Protein AF-A0A0K8SWK9-F1 (afdb_monomer)

Structure (mmCIF, N/CA/C/O backbone):
data_AF-A0A0K8SWK9-F1
#
_entry.id   AF-A0A0K8SWK9-F1
#
loop_
_atom_site.group_PDB
_atom_site.id
_atom_site.type_symbol
_atom_site.label_atom_id
_atom_site.label_alt_id
_atom_site.label_comp_id
_atom_site.label_asym_id
_atom_site.label_entity_id
_atom_site.label_seq_id
_atom_site.pdbx_PDB_ins_code
_atom_site.Cartn_x
_atom_site.Cartn_y
_atom_site.Cartn_z
_atom_site.occupancy
_atom_site.B_iso_or_equiv
_atom_site.auth_seq_id
_atom_site.auth_comp_id
_atom_site.auth_asym_id
_atom_site.auth_atom_id
_atom_site.pdbx_PDB_model_num
ATOM 1 N N . MET A 1 1 ? 0.859 9.938 13.565 1.00 83.00 1 MET A N 1
ATOM 2 C CA . MET A 1 1 ? 0.844 9.491 12.15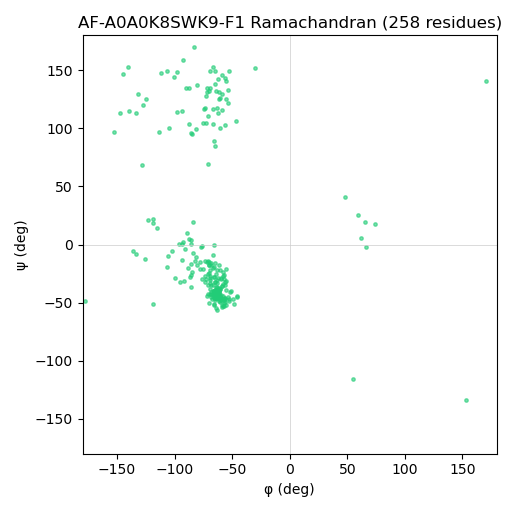9 1.00 83.00 1 MET A CA 1
ATOM 3 C C . MET A 1 1 ? -0.088 10.347 11.307 1.00 83.00 1 MET A C 1
ATOM 5 O O . MET A 1 1 ? 0.451 11.051 10.477 1.00 83.00 1 MET A O 1
ATOM 9 N N . VAL A 1 2 ? -1.406 10.407 11.567 1.00 84.38 2 VAL A N 1
ATOM 10 C CA . VAL A 1 2 ? -2.361 11.268 10.814 1.00 84.38 2 VAL A CA 1
ATOM 11 C C . VAL A 1 2 ? -1.869 12.716 10.667 1.00 84.38 2 VAL A C 1
ATOM 13 O O . VAL A 1 2 ? -1.674 13.180 9.558 1.00 84.38 2 VAL A O 1
ATOM 16 N N . ARG A 1 3 ? -1.465 13.368 11.766 1.00 83.69 3 ARG A N 1
ATOM 17 C CA . ARG A 1 3 ? -0.878 14.726 11.713 1.00 83.69 3 ARG A CA 1
ATOM 18 C C . ARG A 1 3 ? 0.346 14.872 10.799 1.00 83.69 3 ARG A C 1
ATOM 20 O O . ARG A 1 3 ? 0.602 15.948 10.283 1.00 83.69 3 ARG A O 1
ATOM 27 N N . ALA A 1 4 ? 1.145 13.815 10.649 1.00 82.00 4 ALA A N 1
ATOM 28 C CA . ALA A 1 4 ? 2.295 13.844 9.751 1.00 82.00 4 ALA A CA 1
ATOM 29 C C . ALA A 1 4 ? 1.862 13.715 8.283 1.00 82.00 4 ALA A C 1
ATOM 31 O O . ALA A 1 4 ? 2.532 14.272 7.423 1.00 82.00 4 ALA A O 1
ATOM 32 N N . VAL A 1 5 ? 0.744 13.033 8.010 1.00 84.88 5 VAL A N 1
ATOM 33 C CA . VAL A 1 5 ? 0.089 13.014 6.693 1.00 84.88 5 VAL A CA 1
ATOM 34 C C . VAL A 1 5 ? -0.464 14.397 6.359 1.00 84.88 5 VAL A C 1
ATOM 36 O O . VAL A 1 5 ? -0.180 14.906 5.280 1.00 84.88 5 VAL A O 1
ATOM 39 N N . ASP A 1 6 ? -1.127 15.060 7.313 1.00 84.88 6 ASP A N 1
ATOM 40 C CA . ASP A 1 6 ? -1.644 16.429 7.133 1.00 84.88 6 ASP A CA 1
ATOM 41 C C . ASP A 1 6 ? -0.524 17.427 6.778 1.00 84.88 6 ASP A C 1
ATOM 43 O O . ASP A 1 6 ? -0.708 18.346 5.982 1.00 84.88 6 ASP A O 1
ATOM 47 N N . ASN A 1 7 ? 0.674 17.211 7.328 1.00 83.56 7 ASN A N 1
ATOM 48 C CA . ASN A 1 7 ? 1.868 18.001 7.027 1.00 83.56 7 ASN A CA 1
ATOM 49 C C . ASN A 1 7 ? 2.671 17.486 5.820 1.00 83.56 7 ASN A C 1
ATOM 51 O O . ASN A 1 7 ? 3.747 18.017 5.549 1.00 83.56 7 ASN A O 1
ATOM 55 N N . SER A 1 8 ? 2.201 16.466 5.101 1.00 82.94 8 SER A N 1
ATOM 56 C CA . SER A 1 8 ? 2.895 15.848 3.957 1.00 82.94 8 SER A CA 1
ATOM 57 C C . SER A 1 8 ? 4.285 15.270 4.286 1.00 82.94 8 SER A C 1
ATOM 59 O O . SER A 1 8 ? 5.148 15.216 3.418 1.00 82.94 8 SER A O 1
ATOM 61 N N . CYS A 1 9 ? 4.532 14.887 5.544 1.00 83.56 9 CYS A N 1
ATOM 62 C CA . CYS A 1 9 ? 5.774 14.259 6.020 1.00 83.56 9 CYS A CA 1
ATOM 63 C C . CYS A 1 9 ? 7.075 14.968 5.566 1.00 83.56 9 CYS A C 1
ATOM 65 O O . CYS A 1 9 ? 8.062 14.330 5.194 1.00 83.56 9 CYS A O 1
ATOM 67 N N . ARG A 1 10 ? 7.068 16.307 5.579 1.00 82.00 10 ARG A N 1
ATOM 68 C CA . ARG A 1 10 ? 8.072 17.157 4.909 1.00 82.00 10 ARG A CA 1
ATOM 69 C C . ARG A 1 10 ? 9.455 17.111 5.540 1.00 82.00 10 ARG A C 1
ATOM 71 O O . ARG A 1 10 ? 10.448 17.383 4.870 1.00 82.00 10 ARG A O 1
ATOM 78 N N . THR A 1 11 ? 9.533 16.859 6.841 1.00 89.00 11 THR A N 1
ATOM 79 C CA . THR A 1 11 ? 10.800 16.918 7.578 1.00 89.00 11 THR A CA 1
ATOM 80 C C . THR A 1 11 ? 11.308 15.529 7.938 1.00 89.00 11 THR A C 1
ATOM 82 O O . THR A 1 11 ? 10.539 14.626 8.260 1.00 89.00 11 THR A O 1
ATOM 85 N N . GLN A 1 12 ? 12.632 15.370 8.006 1.00 90.56 12 GLN A N 1
ATOM 86 C CA . GLN A 1 12 ? 13.248 14.124 8.479 1.00 90.56 12 GLN A CA 1
ATOM 87 C C . GLN A 1 12 ? 12.767 13.738 9.894 1.00 90.56 12 GLN A C 1
ATOM 89 O O . GLN A 1 12 ? 12.643 12.557 10.217 1.00 90.56 12 GLN A O 1
ATOM 94 N N . GLN A 1 13 ? 12.460 14.729 10.739 1.00 92.81 13 GLN A N 1
ATOM 95 C CA . GLN A 1 13 ? 11.899 14.502 12.071 1.00 92.81 13 GLN A CA 1
ATOM 96 C C . GLN A 1 13 ? 10.483 13.911 12.006 1.00 92.81 13 GLN A C 1
ATOM 98 O O . GLN A 1 13 ? 10.175 12.984 12.759 1.00 92.81 13 GLN A O 1
ATOM 103 N N . GLU A 1 14 ? 9.624 14.409 11.114 1.00 92.38 14 GLU A N 1
ATOM 104 C CA . GLU A 1 14 ? 8.288 13.847 10.886 1.00 92.38 14 GLU A CA 1
ATOM 105 C C . GLU A 1 14 ? 8.371 12.433 10.311 1.00 92.38 14 GLU A C 1
ATOM 107 O O . GLU A 1 14 ? 7.700 11.544 10.833 1.00 92.38 14 GLU A O 1
ATOM 112 N N . GLN A 1 15 ? 9.249 12.197 9.331 1.00 94.50 15 GLN A N 1
ATOM 113 C CA . GLN A 1 15 ? 9.494 10.865 8.760 1.00 94.50 15 GLN A CA 1
ATOM 114 C C . GLN A 1 15 ? 9.923 9.865 9.840 1.00 94.50 15 GLN A C 1
ATOM 116 O O . GLN A 1 15 ? 9.342 8.787 9.975 1.00 94.50 15 GLN A O 1
ATOM 121 N N . MET A 1 16 ? 10.880 10.245 10.693 1.00 95.50 16 MET A N 1
ATOM 122 C CA . MET A 1 16 ? 11.312 9.403 11.811 1.00 95.50 16 MET A CA 1
ATOM 123 C C . MET A 1 16 ? 10.186 9.169 12.827 1.00 95.50 16 MET A C 1
ATOM 125 O O . MET A 1 16 ? 10.036 8.069 13.357 1.00 95.50 16 MET A O 1
ATOM 129 N N . THR A 1 17 ? 9.364 10.187 13.086 1.00 95.56 17 THR A N 1
ATOM 130 C CA . THR A 1 17 ? 8.197 10.064 13.971 1.00 95.56 17 THR A CA 1
ATOM 131 C C . THR A 1 17 ? 7.180 9.076 13.404 1.00 95.56 17 THR A C 1
ATOM 133 O O . THR A 1 17 ? 6.684 8.230 14.146 1.00 95.56 17 THR A O 1
ATOM 136 N N . VAL A 1 18 ? 6.902 9.136 12.098 1.00 96.75 18 VAL A N 1
ATOM 137 C CA . VAL A 1 18 ? 6.027 8.186 11.397 1.00 96.75 18 VAL A CA 1
ATOM 138 C C . VAL A 1 18 ? 6.560 6.765 11.526 1.00 96.75 18 VAL A C 1
ATOM 140 O O . VAL A 1 18 ? 5.823 5.902 11.997 1.00 96.75 18 VAL A O 1
ATOM 143 N N . LEU A 1 19 ? 7.834 6.525 11.202 1.00 97.69 19 LEU A N 1
ATOM 144 C CA . LEU A 1 19 ? 8.438 5.191 11.308 1.00 97.69 19 LEU A CA 1
ATOM 145 C C . LEU A 1 19 ? 8.409 4.662 12.749 1.00 97.69 19 LEU A C 1
ATOM 147 O O . LEU A 1 19 ? 8.107 3.495 12.985 1.00 97.69 19 LEU A O 1
ATOM 151 N N . ASN A 1 20 ? 8.638 5.520 13.744 1.00 97.44 20 ASN A N 1
ATOM 152 C CA . ASN A 1 20 ? 8.514 5.126 15.148 1.00 97.44 20 ASN A CA 1
ATOM 153 C C . ASN A 1 20 ? 7.068 4.780 15.535 1.00 97.44 20 ASN A C 1
ATOM 155 O O . ASN A 1 20 ? 6.856 3.795 16.242 1.00 97.44 20 ASN A O 1
ATOM 159 N N . CYS A 1 21 ? 6.071 5.531 15.051 1.00 97.62 21 CYS A N 1
ATOM 160 C CA . CYS A 1 21 ? 4.661 5.175 15.232 1.00 97.62 21 CYS A CA 1
ATOM 161 C C . CYS A 1 21 ? 4.338 3.825 14.583 1.00 97.62 21 CYS A C 1
ATOM 163 O O . CYS A 1 21 ? 3.707 2.990 15.223 1.00 97.62 21 CYS A O 1
ATOM 165 N N . VAL A 1 22 ? 4.799 3.603 13.351 1.00 98.12 22 VAL A N 1
ATOM 166 C CA . VAL A 1 22 ? 4.613 2.354 12.599 1.00 98.12 22 VAL A CA 1
ATOM 167 C C . VAL A 1 22 ? 5.171 1.166 13.379 1.00 98.12 22 VAL A C 1
ATOM 169 O O . VAL A 1 22 ? 4.460 0.204 13.658 1.00 98.12 22 VAL A O 1
ATOM 172 N N . ARG A 1 23 ? 6.418 1.283 13.841 1.00 97.94 23 ARG A N 1
ATOM 173 C CA . ARG A 1 23 ? 7.110 0.283 14.667 1.00 97.94 23 ARG A CA 1
ATOM 174 C C . ARG A 1 23 ? 6.415 0.010 15.996 1.00 97.94 23 ARG A C 1
ATOM 176 O O . ARG A 1 23 ? 6.450 -1.126 16.468 1.00 97.94 23 ARG A O 1
ATOM 183 N N . LEU A 1 24 ? 5.864 1.040 16.636 1.00 98.00 24 LEU A N 1
ATOM 184 C CA . LEU A 1 24 ? 5.140 0.892 17.895 1.00 98.00 24 LEU A CA 1
ATOM 185 C C . LEU A 1 24 ? 3.812 0.168 17.661 1.00 98.00 24 LEU A C 1
ATOM 187 O O . LEU A 1 24 ? 3.543 -0.828 18.323 1.00 98.00 24 LEU A O 1
ATOM 191 N N . LEU A 1 25 ? 3.020 0.624 16.689 1.00 97.25 25 LEU A N 1
ATOM 192 C CA . LEU A 1 25 ? 1.722 0.035 16.361 1.00 97.25 25 LEU A CA 1
ATOM 193 C C . LEU A 1 25 ? 1.858 -1.424 15.922 1.00 97.25 25 LEU A C 1
ATOM 195 O O . LEU A 1 25 ? 1.141 -2.269 16.446 1.00 97.25 25 LEU A O 1
ATOM 199 N N . ALA A 1 26 ? 2.839 -1.745 15.074 1.00 96.81 26 ALA A N 1
ATOM 200 C CA . ALA A 1 26 ? 3.100 -3.119 14.640 1.00 96.81 26 ALA A CA 1
ATOM 201 C C . ALA A 1 26 ? 3.456 -4.070 15.804 1.00 96.81 26 ALA A C 1
ATOM 203 O O . ALA A 1 26 ? 3.309 -5.281 15.684 1.00 96.81 26 ALA A O 1
ATOM 204 N N . ARG A 1 27 ? 3.923 -3.539 16.944 1.00 96.94 27 ARG A N 1
ATOM 205 C CA . ARG A 1 27 ? 4.182 -4.328 18.161 1.00 96.94 27 ARG A CA 1
ATOM 206 C C . ARG A 1 27 ? 2.992 -4.373 19.111 1.00 96.94 27 ARG A C 1
ATOM 208 O O . ARG A 1 27 ? 2.852 -5.351 19.828 1.00 96.94 27 ARG A O 1
ATOM 215 N N . VAL A 1 28 ? 2.182 -3.318 19.157 1.00 95.50 28 VAL A N 1
ATOM 216 C CA . VAL A 1 28 ? 1.072 -3.185 20.112 1.00 95.50 28 VAL A CA 1
ATOM 217 C C . VAL A 1 28 ? -0.206 -3.855 19.602 1.00 95.50 28 VAL A C 1
ATOM 219 O O . VAL A 1 28 ? -0.918 -4.454 20.400 1.00 95.50 28 VAL A O 1
ATOM 222 N N . LEU A 1 29 ? -0.481 -3.797 18.295 1.00 95.19 29 LEU A N 1
ATOM 223 C CA . LEU A 1 29 ? -1.699 -4.351 17.688 1.00 95.19 29 LEU A CA 1
ATOM 224 C C . LEU A 1 29 ? -1.949 -5.835 18.018 1.00 95.19 29 LEU A C 1
ATOM 226 O O . LEU A 1 29 ? -3.068 -6.134 18.423 1.00 95.19 29 LEU A O 1
ATOM 230 N N . PRO A 1 30 ? -0.951 -6.743 17.957 1.00 94.56 30 PRO A N 1
ATOM 231 C CA . PRO A 1 30 ? -1.117 -8.128 18.405 1.00 94.56 30 PRO A CA 1
ATOM 232 C C . PRO A 1 30 ? -1.748 -8.266 19.795 1.00 94.56 30 PRO A C 1
ATOM 234 O O . PRO A 1 30 ? -2.701 -9.013 19.970 1.00 94.56 30 PRO A O 1
ATOM 237 N N . TYR A 1 31 ? -1.270 -7.488 20.770 1.00 92.94 31 TYR A N 1
ATOM 238 C CA . TYR A 1 31 ? -1.788 -7.527 22.140 1.00 92.94 31 TYR A CA 1
ATOM 239 C C . TYR A 1 31 ? -3.207 -6.959 22.252 1.00 92.94 31 TYR A C 1
ATOM 241 O O . TYR A 1 31 ? -3.975 -7.394 23.100 1.00 92.94 31 TYR A O 1
ATOM 249 N N . ILE A 1 32 ? -3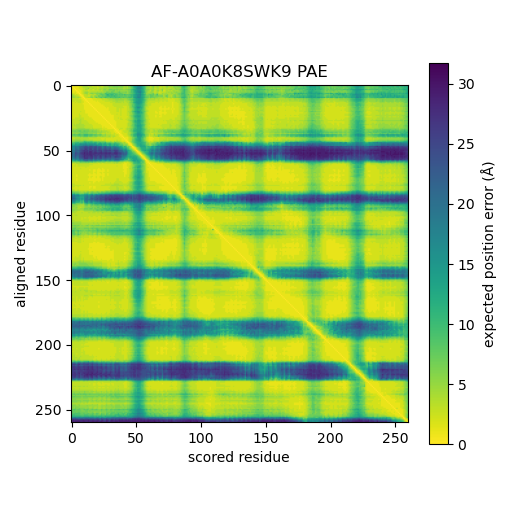.557 -5.989 21.401 1.00 93.06 32 ILE A N 1
ATOM 250 C CA . ILE A 1 32 ? -4.916 -5.435 21.320 1.00 93.06 32 ILE A CA 1
ATOM 251 C C . ILE A 1 32 ? -5.883 -6.478 20.748 1.00 93.06 32 ILE A C 1
ATOM 253 O O . ILE A 1 32 ? -7.015 -6.561 21.211 1.00 93.06 32 ILE A O 1
ATOM 257 N N . PHE A 1 33 ? -5.451 -7.275 19.767 1.00 91.88 33 PHE A N 1
ATOM 258 C CA . PHE A 1 33 ? -6.280 -8.324 19.167 1.00 91.88 33 PHE A CA 1
ATOM 259 C C . PHE A 1 33 ? -6.490 -9.533 20.084 1.00 91.88 33 PHE A C 1
ATOM 261 O O . PHE A 1 33 ? -7.533 -10.177 20.006 1.00 91.88 33 PHE A O 1
ATOM 268 N N . GLU A 1 34 ? -5.529 -9.834 20.962 1.00 90.44 34 GLU A N 1
ATOM 269 C CA . GLU A 1 34 ? -5.654 -10.908 21.959 1.00 90.44 34 GLU A CA 1
ATOM 270 C C . GLU A 1 34 ? -6.677 -10.597 23.062 1.00 90.44 34 GLU A C 1
ATOM 272 O O . GLU A 1 34 ? -7.234 -11.527 23.648 1.00 90.44 34 GLU A O 1
ATOM 277 N N . ASP A 1 35 ? -6.922 -9.318 23.360 1.00 90.31 35 ASP A N 1
ATOM 278 C CA . ASP A 1 35 ? -7.823 -8.899 24.433 1.00 90.31 35 ASP A CA 1
ATOM 279 C C . ASP A 1 35 ? -9.257 -8.646 23.907 1.00 90.31 35 ASP A C 1
ATOM 281 O O . ASP A 1 35 ? -9.484 -7.691 23.152 1.00 90.31 35 ASP A O 1
ATOM 285 N N . PRO A 1 36 ? -10.263 -9.442 24.331 1.00 85.88 36 PRO A N 1
ATOM 286 C CA . PRO A 1 36 ? -11.651 -9.276 23.897 1.00 85.88 36 PRO A CA 1
ATOM 287 C C . PRO A 1 36 ? -12.251 -7.898 24.202 1.00 85.88 36 PRO A C 1
ATOM 289 O O . PRO A 1 36 ? -13.162 -7.461 23.497 1.00 85.88 36 PRO A O 1
ATOM 292 N N . GLU A 1 37 ? -11.767 -7.196 25.235 1.00 88.44 37 GLU A N 1
ATOM 293 C CA . GLU A 1 37 ? -12.253 -5.850 25.574 1.00 88.44 37 GLU A CA 1
ATOM 294 C C . GLU A 1 37 ? -11.813 -4.802 24.541 1.00 88.44 37 GLU A C 1
ATOM 296 O O . GLU A 1 37 ? -12.486 -3.784 24.353 1.00 88.44 37 GLU A O 1
ATOM 301 N N . TRP A 1 38 ? -10.706 -5.062 23.839 1.00 88.12 38 TRP A N 1
ATOM 302 C CA . TRP A 1 38 ? -10.078 -4.125 22.909 1.00 88.12 38 TRP A CA 1
ATOM 303 C C . TRP A 1 38 ? -10.298 -4.464 21.433 1.00 88.12 38 TRP A C 1
ATOM 305 O O . TRP A 1 38 ? -10.046 -3.609 20.583 1.00 88.12 38 TRP A O 1
ATOM 315 N N . GLN A 1 39 ? -10.836 -5.642 21.111 1.00 79.25 39 GLN A N 1
ATOM 316 C CA . GLN A 1 39 ? -11.081 -6.093 19.733 1.00 79.25 39 GLN A CA 1
ATOM 317 C C . GLN A 1 39 ? -11.863 -5.062 18.889 1.00 79.25 39 GLN A C 1
ATOM 319 O O . GLN A 1 39 ? -11.550 -4.800 17.730 1.00 79.25 39 GLN A O 1
ATOM 324 N N . GLY A 1 40 ? -12.866 -4.406 19.481 1.00 83.75 40 GLY A N 1
ATOM 325 C CA . GLY A 1 40 ? -13.665 -3.382 18.798 1.00 83.75 40 GLY A CA 1
ATOM 326 C C . GLY A 1 40 ? -13.026 -1.992 18.741 1.00 83.75 40 GLY A C 1
ATOM 327 O O . GLY A 1 40 ? -13.536 -1.132 18.027 1.00 83.75 40 GLY A O 1
ATOM 328 N N . PHE A 1 41 ? -11.935 -1.744 19.474 1.00 89.81 41 PHE A N 1
ATOM 329 C CA . PHE A 1 41 ? -11.421 -0.399 19.757 1.00 89.81 41 PHE A CA 1
ATOM 330 C C . PHE A 1 41 ? -11.135 0.412 18.490 1.00 89.81 41 PHE A C 1
ATOM 332 O O . PHE A 1 41 ? -11.613 1.538 18.356 1.00 89.81 41 PHE A O 1
ATOM 339 N N . PHE A 1 42 ? -10.410 -0.163 17.526 1.00 91.44 42 PHE A N 1
ATOM 340 C CA . PHE A 1 42 ? -10.073 0.537 16.282 1.00 91.44 42 PHE A CA 1
ATOM 341 C C . PHE A 1 42 ? -11.280 0.765 15.366 1.00 91.44 42 PHE A C 1
ATOM 343 O O . PHE A 1 42 ? -11.272 1.673 14.538 1.00 91.44 42 PHE A O 1
ATOM 350 N N . TRP A 1 43 ? -12.336 -0.022 15.533 1.00 90.69 43 TRP A N 1
ATOM 351 C CA . TRP A 1 43 ? -13.584 0.130 14.793 1.00 90.69 43 TRP A CA 1
ATOM 352 C C . TRP A 1 43 ? -14.538 1.135 15.447 1.00 90.69 43 TRP A C 1
ATOM 354 O O . TRP A 1 43 ? -15.616 1.389 14.916 1.00 90.69 43 TRP A O 1
ATOM 364 N N . THR A 1 44 ? -14.135 1.736 16.571 1.00 87.81 44 THR A N 1
ATOM 365 C CA . THR A 1 44 ? -14.824 2.878 17.172 1.00 87.81 44 THR A CA 1
ATOM 366 C C . THR A 1 44 ? -14.245 4.201 16.686 1.00 87.81 44 THR A C 1
ATOM 368 O O . THR A 1 44 ? -13.104 4.295 16.222 1.00 87.81 44 THR A O 1
ATOM 371 N N . SER A 1 45 ? -15.052 5.243 16.821 1.00 80.19 45 SER A N 1
ATOM 372 C CA . SER A 1 45 ? -14.685 6.609 16.481 1.00 80.19 45 SER A CA 1
ATOM 373 C C . SER A 1 45 ? -14.311 7.380 17.742 1.00 80.19 45 SER A C 1
ATOM 375 O O . SER A 1 45 ? -14.909 7.182 18.804 1.00 80.19 45 SER A O 1
ATOM 377 N N . LEU A 1 46 ? -13.332 8.282 17.646 1.00 69.06 46 LEU A N 1
ATOM 378 C CA . LEU A 1 46 ? -12.965 9.122 18.785 1.00 69.06 46 LEU A CA 1
ATOM 379 C C . LEU A 1 46 ? -14.132 10.058 19.148 1.00 69.06 46 LEU A C 1
ATOM 381 O O . LEU A 1 46 ? -14.752 10.634 18.250 1.00 69.06 46 LEU A O 1
ATOM 385 N N . PRO A 1 47 ? -14.437 10.249 20.444 1.00 59.53 47 PRO A N 1
ATOM 386 C CA . PRO A 1 47 ? -15.363 11.287 20.862 1.00 59.53 47 PRO A CA 1
ATOM 387 C C . PRO A 1 47 ? -14.721 12.646 20.570 1.00 59.53 47 PRO A C 1
ATOM 389 O O . PRO A 1 47 ? -13.811 13.081 21.278 1.00 59.53 47 PRO A O 1
ATOM 392 N N . ASP A 1 48 ? -15.168 13.306 19.506 1.00 58.38 48 ASP A N 1
ATOM 393 C CA . ASP A 1 48 ? -14.670 14.626 19.143 1.00 58.38 48 ASP A CA 1
ATOM 394 C C . ASP A 1 48 ? -15.014 15.632 20.251 1.00 58.38 48 ASP A C 1
ATOM 396 O O . ASP A 1 48 ? -16.180 15.924 20.529 1.00 58.38 48 ASP A O 1
ATOM 400 N N . GLY A 1 49 ? -13.988 16.208 20.885 1.00 52.12 49 GLY A N 1
ATOM 401 C CA . GLY A 1 49 ? -14.136 17.275 21.885 1.00 52.12 49 GLY A CA 1
ATOM 402 C C . GLY A 1 49 ? -14.691 18.590 21.314 1.00 52.12 49 GLY A C 1
ATOM 403 O O . GLY A 1 49 ? -14.870 19.557 22.053 1.00 52.12 49 GLY A O 1
ATOM 404 N N . SER A 1 50 ? -14.961 18.627 20.007 1.00 48.28 50 SER A N 1
ATOM 405 C CA . SER A 1 50 ? -15.492 19.753 19.238 1.00 48.28 50 SER A CA 1
ATOM 406 C C . SER A 1 50 ? -16.846 19.462 18.587 1.00 48.28 50 SER A C 1
ATOM 408 O O . SER A 1 50 ? -17.235 20.190 17.677 1.00 48.28 50 SER A O 1
ATOM 410 N N . ALA A 1 51 ? -17.588 18.446 19.046 1.00 47.41 51 ALA A N 1
ATOM 411 C CA . ALA A 1 51 ? -18.958 18.209 18.595 1.00 47.41 51 ALA A CA 1
ATOM 412 C C . ALA A 1 51 ? -19.885 19.367 19.026 1.00 47.41 51 ALA A C 1
ATOM 414 O O . ALA A 1 51 ? -20.570 19.323 20.055 1.00 47.41 51 ALA A O 1
ATOM 415 N N . GLN A 1 52 ? -19.918 20.434 18.224 1.00 43.06 52 GLN A N 1
ATOM 416 C CA . GLN A 1 52 ? -21.062 21.332 18.180 1.00 43.06 52 GLN A CA 1
ATOM 417 C C . GLN A 1 52 ? -22.273 20.484 17.781 1.00 43.06 52 GLN A C 1
ATOM 419 O O . GLN A 1 52 ? -22.318 19.897 16.705 1.00 43.06 52 GLN A O 1
ATOM 424 N N . LYS A 1 53 ? -23.240 20.386 18.698 1.00 43.34 53 LYS A N 1
ATOM 425 C CA . LYS A 1 53 ? -24.546 19.752 18.486 1.00 43.34 53 LYS A CA 1
ATOM 426 C C . LYS A 1 53 ? -25.152 20.237 17.162 1.00 43.34 53 LYS A C 1
ATOM 428 O O . LYS A 1 53 ? -25.631 21.368 17.120 1.00 43.34 53 LYS A O 1
ATOM 433 N N . GLY A 1 54 ? -25.181 19.408 16.119 1.00 43.50 54 GLY A N 1
ATOM 434 C CA . GLY A 1 54 ? -25.844 19.811 14.877 1.00 43.50 54 GLY A CA 1
ATOM 435 C C . GLY A 1 54 ? -25.869 18.788 13.753 1.00 43.50 54 GLY A C 1
ATOM 436 O O . GLY A 1 54 ? -26.943 18.533 13.219 1.00 43.50 54 GLY A O 1
ATOM 437 N N . GLU A 1 55 ? -24.745 18.164 13.420 1.00 44.34 55 GLU A N 1
ATOM 438 C CA . GLU A 1 55 ? -24.664 17.269 12.261 1.00 44.34 55 GLU A CA 1
ATOM 439 C C . GLU A 1 55 ? -24.150 15.900 12.707 1.00 44.34 55 GLU A C 1
ATOM 441 O O . GLU A 1 55 ? -23.128 15.790 13.381 1.00 44.34 55 GLU A O 1
ATOM 446 N N . LYS A 1 56 ? -24.914 14.846 12.397 1.00 43.31 56 LYS A N 1
ATOM 447 C CA . LYS A 1 56 ? -24.454 13.458 12.496 1.00 43.31 56 LYS A CA 1
ATOM 448 C C . LYS A 1 56 ? -23.439 13.222 11.374 1.00 43.31 56 LYS A C 1
ATOM 450 O O . LYS A 1 56 ? -23.754 12.517 10.422 1.00 43.31 56 LYS A O 1
ATOM 455 N N . ASP A 1 57 ? -22.266 13.833 11.463 1.00 51.53 57 ASP A N 1
ATOM 456 C CA . ASP A 1 57 ? -21.116 13.281 10.761 1.00 51.53 57 ASP A CA 1
ATOM 457 C C . ASP A 1 57 ? -20.752 12.004 11.518 1.00 51.53 57 ASP A C 1
ATOM 459 O O . ASP A 1 57 ? -20.396 12.032 12.700 1.00 51.53 57 ASP A O 1
ATOM 463 N N . GLU A 1 58 ? -20.982 10.863 10.872 1.00 57.94 58 GLU A N 1
ATOM 464 C CA . GLU A 1 58 ? -20.495 9.566 11.327 1.00 57.94 58 GLU A CA 1
ATOM 465 C C . GLU A 1 58 ? -18.977 9.691 11.452 1.00 57.94 58 GLU A C 1
ATOM 467 O O . GLU A 1 58 ? -18.257 9.761 10.459 1.00 57.94 58 GLU A O 1
ATOM 472 N N . SER A 1 59 ? -18.479 9.825 12.679 1.00 73.56 59 SER A N 1
ATOM 473 C CA . SER A 1 59 ? -17.058 10.042 12.899 1.00 73.56 59 SER A CA 1
ATOM 474 C C . SER A 1 59 ? -16.278 8.842 12.363 1.00 73.56 59 SER A C 1
ATOM 476 O O . SER A 1 59 ? -16.620 7.692 12.637 1.00 73.56 59 SER A O 1
ATOM 478 N N . THR A 1 60 ? -15.235 9.097 11.575 1.00 86.12 60 THR A N 1
ATOM 479 C CA . THR A 1 60 ? -14.442 8.048 10.926 1.00 86.12 60 THR A CA 1
ATOM 480 C C . THR A 1 60 ? -13.782 7.136 11.972 1.00 86.12 60 THR A C 1
ATOM 482 O O . THR A 1 60 ? -13.053 7.635 12.836 1.00 86.12 60 THR A O 1
ATOM 485 N N . PRO A 1 61 ? -13.981 5.804 11.906 1.00 92.62 61 PRO A N 1
ATOM 486 C CA . PRO A 1 61 ? -13.279 4.852 12.759 1.00 92.62 61 PRO A CA 1
ATOM 487 C C . PRO A 1 61 ? -11.754 5.005 12.720 1.00 92.62 61 PRO A C 1
ATOM 489 O O . PRO A 1 61 ? -11.155 5.364 11.696 1.00 92.62 61 PRO A O 1
ATOM 492 N N . LEU A 1 62 ? -11.099 4.674 13.835 1.00 93.06 62 LEU A N 1
ATOM 493 C CA . LEU A 1 62 ? -9.637 4.706 13.941 1.00 93.06 62 LEU A CA 1
ATOM 494 C C . LEU A 1 62 ? -8.954 3.791 12.911 1.00 93.06 62 LEU A C 1
ATOM 496 O O . LEU A 1 62 ? -7.905 4.158 12.385 1.00 93.06 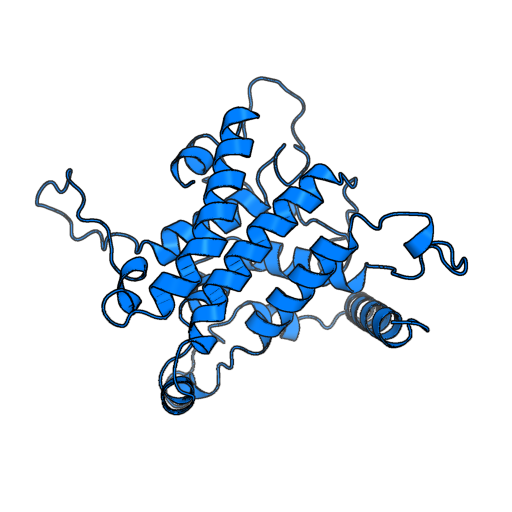62 LEU A O 1
ATOM 500 N N . ALA A 1 63 ? -9.553 2.640 12.596 1.00 94.19 63 ALA A N 1
ATOM 501 C CA . ALA A 1 63 ? -9.072 1.688 11.598 1.00 94.19 63 ALA A CA 1
ATOM 502 C C . ALA A 1 63 ? -8.991 2.324 10.205 1.00 94.19 63 ALA A C 1
ATOM 504 O O . ALA A 1 63 ? -7.940 2.283 9.568 1.00 94.19 63 ALA A O 1
ATOM 505 N N . HIS A 1 64 ? -10.063 2.991 9.768 1.00 94.62 64 HIS A N 1
ATOM 506 C CA . HIS A 1 64 ? -10.094 3.715 8.495 1.00 94.62 64 HIS A CA 1
ATOM 507 C C . HIS A 1 64 ? -9.050 4.833 8.470 1.00 94.62 64 HIS A C 1
ATOM 509 O O . HIS A 1 64 ? -8.285 4.954 7.517 1.00 94.62 64 HIS A O 1
ATOM 515 N N . SER A 1 65 ? -8.953 5.603 9.557 1.00 94.25 65 SER A N 1
ATOM 516 C CA . SER A 1 65 ? -7.968 6.685 9.680 1.00 94.25 65 SER A CA 1
ATOM 517 C C . SER A 1 65 ? -6.525 6.167 9.601 1.00 94.25 65 SER A C 1
ATOM 519 O O . SER A 1 65 ? -5.672 6.791 8.971 1.00 94.25 65 SER A O 1
ATOM 521 N N . LEU A 1 66 ? -6.246 5.016 10.222 1.00 96.19 66 LEU A N 1
ATOM 522 C CA . LEU A 1 66 ? -4.952 4.335 10.176 1.00 96.19 66 LEU A CA 1
ATOM 523 C C . LEU A 1 66 ? -4.635 3.841 8.759 1.00 96.19 66 LEU A C 1
ATOM 525 O O . LEU A 1 66 ? -3.569 4.167 8.239 1.00 96.19 66 LEU A O 1
ATOM 529 N N . LEU A 1 67 ? -5.555 3.105 8.126 1.00 97.19 67 LEU A N 1
ATOM 530 C CA . LEU A 1 67 ? -5.363 2.549 6.782 1.00 97.19 67 LEU A CA 1
ATOM 531 C C . LEU A 1 67 ? -5.207 3.639 5.715 1.00 97.19 67 LEU A C 1
ATOM 533 O O . LEU A 1 67 ? -4.314 3.532 4.873 1.00 97.19 67 LEU A O 1
ATOM 537 N N . ASN A 1 68 ? -6.003 4.709 5.783 1.00 95.69 68 ASN A N 1
ATOM 538 C CA . ASN A 1 68 ? -5.880 5.846 4.869 1.00 95.69 68 ASN A CA 1
ATOM 539 C C . ASN A 1 68 ? -4.546 6.560 5.054 1.00 95.69 68 ASN A C 1
ATOM 541 O O . ASN A 1 68 ? -3.831 6.767 4.081 1.00 95.69 68 ASN A O 1
ATOM 545 N N . ALA A 1 69 ? -4.150 6.834 6.300 1.00 96.06 69 ALA A N 1
ATOM 546 C CA . ALA A 1 69 ? -2.873 7.479 6.568 1.00 96.06 69 ALA A CA 1
ATOM 547 C C . ALA A 1 69 ? -1.678 6.634 6.096 1.00 96.06 69 ALA A C 1
ATOM 549 O O . ALA A 1 69 ? -0.733 7.183 5.537 1.00 96.06 69 ALA A O 1
ATOM 550 N N . VAL A 1 70 ? -1.701 5.307 6.281 1.00 97.94 70 VAL A N 1
ATOM 551 C CA . VAL A 1 70 ? -0.651 4.433 5.728 1.00 97.94 70 VAL A CA 1
ATOM 552 C C . VAL A 1 70 ? -0.677 4.446 4.197 1.00 97.94 70 VAL A C 1
ATOM 554 O O . VAL A 1 70 ? 0.381 4.553 3.583 1.00 97.94 70 VAL A O 1
ATOM 557 N N . SER A 1 71 ? -1.859 4.398 3.582 1.00 97.56 71 SER A N 1
ATOM 558 C CA . SER A 1 71 ? -2.016 4.421 2.121 1.00 97.56 71 SER A CA 1
ATOM 559 C C . SER A 1 71 ? -1.544 5.741 1.499 1.00 97.56 71 SER A C 1
ATOM 561 O O . SER A 1 71 ? -0.871 5.720 0.474 1.00 97.56 71 SER A O 1
ATOM 563 N N . ASP A 1 72 ? -1.800 6.880 2.147 1.00 96.25 72 ASP A N 1
ATOM 564 C CA . ASP A 1 72 ? -1.246 8.182 1.754 1.00 96.25 72 ASP A CA 1
ATOM 565 C C . ASP A 1 72 ? 0.287 8.191 1.872 1.00 96.25 72 ASP A C 1
ATOM 567 O O . ASP A 1 72 ? 0.993 8.641 0.969 1.00 96.25 72 ASP A O 1
ATOM 571 N N . LEU A 1 73 ? 0.822 7.656 2.976 1.00 97.00 73 LEU A N 1
ATOM 572 C CA . LEU A 1 73 ? 2.266 7.592 3.215 1.00 97.00 73 LEU A CA 1
ATOM 573 C C . LEU A 1 73 ? 2.998 6.683 2.225 1.00 97.00 73 LEU A C 1
ATOM 575 O O . LEU A 1 73 ? 4.169 6.933 1.954 1.00 97.00 73 LEU A O 1
ATOM 579 N N . LEU A 1 74 ? 2.337 5.666 1.668 1.00 97.62 74 LEU A N 1
ATOM 580 C CA . LEU A 1 74 ? 2.888 4.765 0.647 1.00 97.62 74 LEU A CA 1
ATOM 581 C C . LEU A 1 74 ? 3.197 5.460 -0.695 1.00 97.62 74 LEU A C 1
ATOM 583 O O . LEU A 1 74 ? 4.017 4.949 -1.460 1.00 97.62 74 LEU A O 1
ATOM 587 N N . PHE A 1 75 ? 2.604 6.632 -0.947 1.00 96.12 75 PHE A N 1
ATOM 588 C CA . PHE A 1 75 ? 2.871 7.473 -2.124 1.00 96.12 75 PHE A CA 1
ATOM 589 C C . PHE A 1 75 ? 3.322 8.886 -1.746 1.00 96.12 75 PHE A C 1
ATOM 591 O O . PHE A 1 75 ? 3.215 9.807 -2.548 1.00 96.12 75 PHE A O 1
ATOM 598 N N . CYS A 1 76 ? 3.833 9.078 -0.530 1.00 94.62 76 CYS A N 1
ATOM 599 C CA . CYS A 1 76 ? 4.292 10.377 -0.059 1.00 94.62 76 CYS A CA 1
ATOM 600 C C . CYS A 1 76 ? 5.620 10.771 -0.731 1.00 94.62 76 CYS A C 1
ATOM 602 O O . CYS A 1 76 ? 6.638 10.094 -0.507 1.00 94.62 76 CYS A O 1
ATOM 604 N N . PRO A 1 77 ? 5.654 11.873 -1.508 1.00 92.38 77 PRO A N 1
ATOM 605 C CA . PRO A 1 77 ? 6.882 12.371 -2.110 1.00 92.38 77 PRO A CA 1
ATOM 606 C C . PRO A 1 77 ? 7.967 12.633 -1.066 1.00 92.38 77 PRO A C 1
ATOM 608 O O . PRO A 1 77 ? 7.684 13.044 0.058 1.00 92.38 77 PRO A O 1
ATOM 611 N N . ASP A 1 78 ? 9.211 12.347 -1.440 1.00 91.69 78 ASP A N 1
ATOM 612 C CA . ASP A 1 78 ? 10.426 12.494 -0.632 1.00 91.69 78 ASP A CA 1
ATOM 613 C C . ASP A 1 78 ? 10.476 11.633 0.649 1.00 91.69 78 ASP A C 1
ATOM 615 O O . ASP A 1 78 ? 11.441 11.711 1.416 1.00 91.69 78 ASP A O 1
ATOM 619 N N . PHE A 1 79 ? 9.484 10.759 0.854 1.00 94.75 79 PHE A N 1
ATOM 620 C CA . PHE A 1 79 ? 9.448 9.769 1.932 1.00 94.75 79 PHE A CA 1
ATOM 621 C C . PHE A 1 79 ? 9.405 8.331 1.402 1.00 94.75 79 PHE A C 1
ATOM 623 O O . PHE A 1 79 ? 10.221 7.500 1.801 1.00 94.75 79 PHE A O 1
ATOM 630 N N . THR A 1 80 ? 8.484 8.037 0.483 1.00 95.62 80 THR A N 1
ATOM 631 C CA . THR A 1 80 ? 8.327 6.707 -0.133 1.00 95.62 80 THR A CA 1
ATOM 632 C C . THR A 1 80 ? 8.363 6.745 -1.651 1.00 95.62 80 THR A C 1
ATOM 634 O O . THR A 1 80 ? 8.491 5.693 -2.266 1.00 95.62 80 THR A O 1
ATOM 637 N N . VAL A 1 81 ? 8.281 7.911 -2.287 1.00 94.25 81 VAL A N 1
ATOM 638 C CA . VAL A 1 81 ? 8.417 8.063 -3.744 1.00 94.25 81 VAL A CA 1
ATOM 639 C C . VAL A 1 81 ? 9.223 9.320 -4.057 1.00 94.25 81 VAL A C 1
ATOM 641 O O . VAL A 1 81 ? 9.239 10.264 -3.272 1.00 94.25 81 VAL A O 1
ATOM 644 N N . ALA A 1 82 ? 9.919 9.348 -5.192 1.00 91.62 82 ALA A N 1
ATOM 645 C CA . ALA A 1 82 ? 10.661 10.538 -5.600 1.00 91.62 82 ALA A CA 1
ATOM 646 C C . ALA A 1 82 ? 9.693 11.642 -6.043 1.00 91.62 82 ALA A C 1
ATOM 648 O O . ALA A 1 82 ? 8.813 11.389 -6.867 1.00 91.62 82 ALA A O 1
ATOM 649 N N . SER A 1 83 ? 9.870 12.865 -5.538 1.00 87.12 83 SER A N 1
ATOM 650 C CA . SER A 1 83 ? 9.068 14.006 -5.982 1.00 87.12 83 SER A CA 1
ATOM 651 C C . SER A 1 83 ? 9.309 14.320 -7.461 1.00 87.12 83 SER A C 1
ATOM 653 O O . SER A 1 83 ? 10.450 14.438 -7.916 1.00 87.12 83 SER A O 1
ATOM 655 N N . LYS A 1 84 ? 8.226 14.501 -8.227 1.00 79.31 84 LYS A N 1
ATOM 656 C CA . LYS A 1 84 ? 8.299 14.924 -9.638 1.00 79.31 84 LYS A CA 1
ATOM 657 C C . LYS A 1 84 ? 8.466 16.434 -9.805 1.00 79.31 84 LYS A C 1
ATOM 659 O O . LYS A 1 84 ? 8.788 16.902 -10.899 1.00 79.31 84 LYS A O 1
ATOM 664 N N . ARG A 1 85 ? 8.234 17.220 -8.749 1.00 70.94 85 ARG A N 1
ATOM 665 C CA . ARG A 1 85 ? 8.299 18.685 -8.802 1.00 70.94 85 ARG A CA 1
ATOM 666 C C . ARG A 1 85 ? 9.645 19.176 -8.293 1.00 70.94 85 ARG A C 1
ATOM 668 O O . ARG A 1 85 ? 9.950 19.106 -7.110 1.00 70.94 85 ARG A O 1
ATOM 675 N N . THR A 1 86 ? 10.425 19.776 -9.181 1.00 55.12 86 THR A N 1
ATOM 676 C CA . THR A 1 86 ? 11.643 20.498 -8.807 1.00 55.12 86 THR A CA 1
ATOM 677 C C . THR A 1 86 ? 11.288 21.908 -8.326 1.00 55.12 86 THR A C 1
ATOM 679 O O . THR A 1 86 ? 11.054 22.801 -9.143 1.00 55.12 86 THR A O 1
ATOM 682 N N . GLY A 1 87 ? 11.234 22.130 -7.011 1.00 56.06 87 GLY A N 1
ATOM 683 C CA . GLY A 1 87 ? 11.130 23.475 -6.434 1.00 56.06 87 GLY A CA 1
ATOM 684 C C . GLY A 1 87 ? 10.859 23.483 -4.921 1.00 56.06 87 GLY A C 1
ATOM 685 O O . GLY A 1 87 ? 10.062 22.674 -4.459 1.00 56.06 87 GLY A O 1
ATOM 686 N N . PRO A 1 88 ? 11.470 24.402 -4.149 1.00 53.00 88 PRO A N 1
ATOM 687 C CA . PRO A 1 88 ? 11.404 24.405 -2.680 1.00 53.00 88 PRO A CA 1
ATOM 688 C C . PRO A 1 88 ? 10.020 24.733 -2.082 1.00 53.00 88 PRO A C 1
ATOM 690 O O . PRO A 1 88 ? 9.795 24.438 -0.915 1.00 53.00 88 PRO A O 1
ATOM 693 N N . ASP A 1 89 ? 9.088 25.298 -2.863 1.00 52.38 89 ASP A N 1
ATOM 694 C CA . ASP A 1 89 ? 7.845 25.908 -2.348 1.00 52.38 89 ASP A CA 1
ATOM 695 C C . ASP A 1 89 ? 6.536 25.215 -2.776 1.00 52.38 89 ASP A C 1
ATOM 697 O O . ASP A 1 89 ? 5.451 25.782 -2.638 1.00 52.38 89 ASP A O 1
ATOM 701 N N . LYS A 1 90 ? 6.584 23.990 -3.313 1.00 57.03 90 LYS A N 1
ATOM 702 C CA . LYS A 1 90 ? 5.362 23.249 -3.679 1.00 57.03 90 LYS A CA 1
ATOM 703 C C . LYS A 1 90 ? 5.359 21.856 -3.073 1.00 57.03 90 LYS A C 1
ATOM 705 O O . LYS A 1 90 ? 5.443 20.872 -3.799 1.00 57.03 90 LYS A O 1
ATOM 710 N N . ALA A 1 91 ? 5.238 21.792 -1.750 1.00 60.94 91 ALA A N 1
ATOM 711 C CA . ALA A 1 91 ? 4.823 20.557 -1.102 1.00 60.94 91 ALA A CA 1
ATOM 712 C C . ALA A 1 91 ? 3.486 20.110 -1.713 1.00 60.94 91 ALA A C 1
ATOM 714 O O . ALA A 1 91 ? 2.542 20.903 -1.780 1.00 60.94 91 ALA A O 1
ATOM 715 N N . GLU A 1 92 ? 3.436 18.879 -2.216 1.00 70.56 92 GLU A N 1
ATOM 716 C CA . GLU A 1 92 ? 2.194 18.307 -2.721 1.00 70.56 92 GLU A CA 1
ATOM 717 C C . GLU A 1 92 ? 1.295 17.987 -1.531 1.00 70.56 92 GLU A C 1
ATOM 719 O O . GLU A 1 92 ? 1.714 17.349 -0.564 1.00 70.56 92 GLU A O 1
ATOM 724 N N . ASP A 1 93 ? 0.061 18.479 -1.583 1.00 80.12 93 ASP A N 1
ATOM 725 C CA . ASP A 1 93 ? -0.958 18.039 -0.648 1.00 80.12 93 ASP A CA 1
ATOM 726 C C . ASP A 1 93 ? -1.256 16.570 -0.951 1.00 80.12 93 ASP A C 1
ATOM 728 O O . ASP A 1 93 ? -1.718 16.249 -2.053 1.00 80.12 93 ASP A O 1
ATOM 732 N N . LEU A 1 94 ? -0.979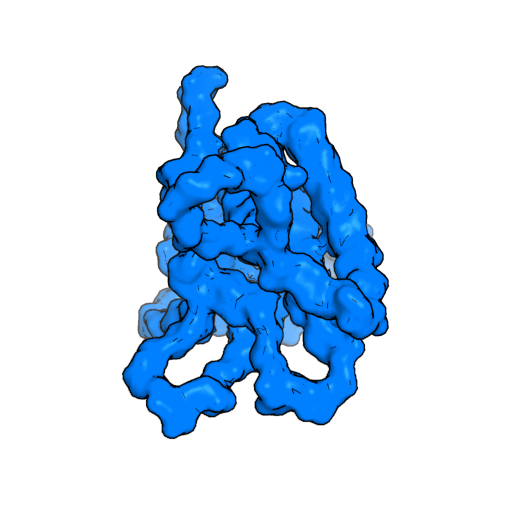 15.691 0.019 1.00 82.00 94 LEU A N 1
ATOM 733 C CA . LEU A 1 94 ? -1.178 14.254 -0.129 1.00 82.00 94 LEU A CA 1
ATOM 734 C C . LEU A 1 94 ? -2.623 13.952 -0.511 1.00 82.00 94 LEU A C 1
ATOM 736 O O . LEU A 1 94 ? -2.846 13.078 -1.338 1.00 82.00 94 LEU A O 1
ATOM 740 N N . GLN A 1 95 ? -3.605 14.716 -0.026 1.00 82.56 95 GLN A N 1
ATOM 741 C CA . GLN A 1 95 ? -5.017 14.516 -0.374 1.00 82.56 95 GLN A CA 1
ATOM 742 C C . GLN A 1 95 ? -5.328 14.805 -1.850 1.00 82.56 95 GLN A C 1
ATOM 744 O O . GLN A 1 95 ? -6.307 14.294 -2.387 1.00 82.56 95 GLN A O 1
ATOM 749 N N . SER A 1 96 ? -4.475 15.558 -2.541 1.00 83.56 96 SER A N 1
ATOM 750 C CA . SER A 1 96 ? -4.651 15.922 -3.952 1.00 83.56 96 SER A CA 1
ATOM 751 C C . SER A 1 96 ? -3.792 15.107 -4.922 1.00 83.56 96 SER A C 1
ATOM 753 O O . SER A 1 96 ? -3.918 15.280 -6.134 1.00 83.56 96 SER A O 1
ATOM 755 N N . ILE A 1 97 ? -2.903 14.251 -4.406 1.00 87.00 97 ILE A N 1
ATOM 756 C CA . ILE A 1 97 ? -1.956 13.505 -5.233 1.00 87.00 97 ILE A CA 1
ATOM 757 C C . ILE A 1 97 ? -2.681 12.455 -6.080 1.00 87.00 97 ILE A C 1
ATOM 759 O O . ILE A 1 97 ? -3.533 11.715 -5.583 1.00 87.00 97 ILE A O 1
ATOM 763 N N . ASP A 1 98 ? -2.326 12.375 -7.362 1.00 91.44 98 ASP A N 1
ATOM 764 C CA . ASP A 1 98 ? -2.681 11.226 -8.189 1.00 91.44 98 ASP A CA 1
ATOM 765 C C . ASP A 1 98 ? -1.632 10.134 -7.973 1.00 91.44 98 ASP A C 1
ATOM 767 O O . ASP A 1 98 ? -0.574 10.125 -8.597 1.00 91.44 98 ASP A O 1
ATOM 771 N N . SER A 1 99 ? -1.905 9.203 -7.065 1.00 93.88 99 SER A N 1
ATOM 772 C CA . SER A 1 99 ? -0.971 8.118 -6.743 1.00 93.88 99 SER A CA 1
ATOM 773 C C . SER A 1 99 ? -0.657 7.197 -7.928 1.00 93.88 99 SER A C 1
ATOM 775 O O . SER A 1 99 ? 0.368 6.514 -7.901 1.00 93.88 99 SER A O 1
ATOM 777 N N . CYS A 1 100 ? -1.466 7.194 -8.999 1.00 95.19 100 CYS A N 1
ATOM 778 C CA . CYS A 1 100 ? -1.156 6.431 -10.215 1.00 95.19 100 CYS A CA 1
ATOM 779 C C . CYS A 1 100 ? 0.111 6.941 -10.909 1.00 95.19 100 CYS A C 1
ATOM 781 O O . CYS A 1 100 ? 0.798 6.188 -11.598 1.00 95.19 100 CYS A O 1
ATOM 783 N N . GLU A 1 101 ? 0.461 8.209 -10.699 1.00 93.62 101 GLU A N 1
ATOM 784 C CA . GLU A 1 101 ? 1.701 8.789 -11.197 1.00 93.62 101 GLU A CA 1
ATOM 785 C C . GLU A 1 101 ? 2.956 8.267 -10.487 1.00 93.62 101 GLU A C 1
ATOM 787 O O . GLU A 1 101 ? 4.061 8.433 -11.013 1.00 93.62 101 GLU A O 1
ATOM 792 N N . TYR A 1 102 ? 2.790 7.658 -9.315 1.00 94.81 102 TYR A N 1
ATOM 793 C CA . TYR A 1 102 ? 3.859 7.286 -8.393 1.00 94.81 102 TYR A CA 1
ATOM 794 C C . TYR A 1 102 ? 3.930 5.772 -8.144 1.00 94.81 102 TYR A C 1
ATOM 796 O O . TYR A 1 102 ? 4.494 5.339 -7.137 1.00 94.81 102 TYR A O 1
ATOM 804 N N . ILE A 1 103 ? 3.379 4.967 -9.059 1.00 97.19 103 ILE A N 1
ATOM 805 C CA . ILE A 1 103 ? 3.501 3.504 -9.034 1.00 97.19 103 ILE A CA 1
ATOM 806 C C . ILE A 1 103 ? 4.983 3.115 -8.961 1.00 97.19 103 ILE A C 1
ATOM 808 O O . ILE A 1 103 ? 5.817 3.667 -9.678 1.00 97.19 103 ILE A O 1
ATOM 812 N N . TRP A 1 104 ? 5.313 2.190 -8.057 1.00 96.94 104 TRP A N 1
ATOM 813 C CA . TRP A 1 104 ? 6.700 1.962 -7.633 1.00 96.94 104 TRP A CA 1
ATOM 814 C C . TRP A 1 104 ? 7.571 1.253 -8.663 1.00 96.94 104 TRP A C 1
ATOM 816 O O . TRP A 1 104 ? 8.786 1.430 -8.635 1.00 96.94 104 TRP A O 1
ATOM 826 N N . GLU A 1 105 ? 6.961 0.445 -9.528 1.00 96.25 105 GLU A N 1
ATOM 827 C CA . GLU A 1 105 ? 7.660 -0.407 -10.481 1.00 96.25 105 GLU A CA 1
ATOM 828 C C . GLU A 1 105 ? 6.886 -0.518 -11.799 1.00 96.25 105 GLU A C 1
ATOM 830 O O . GLU A 1 105 ? 5.649 -0.516 -11.833 1.00 96.25 105 GLU A O 1
ATOM 835 N N . SER A 1 106 ? 7.640 -0.632 -12.888 1.00 96.25 106 SER A N 1
ATOM 836 C CA . SER A 1 106 ? 7.120 -0.875 -14.226 1.00 96.25 106 SER A CA 1
ATOM 837 C C . SER A 1 106 ? 6.534 -2.285 -14.368 1.00 96.25 106 SER A C 1
ATOM 839 O O . SER A 1 106 ? 6.978 -3.240 -13.734 1.00 96.25 106 SER A O 1
ATOM 841 N N . GLY A 1 107 ? 5.526 -2.439 -15.221 1.00 95.94 107 GLY A N 1
ATOM 842 C CA . GLY A 1 107 ? 4.857 -3.715 -15.445 1.00 95.94 107 GLY A CA 1
ATOM 843 C C . GLY A 1 107 ? 3.421 -3.527 -15.909 1.00 95.94 107 GLY A C 1
ATOM 844 O O . GLY A 1 107 ? 3.133 -2.708 -16.786 1.00 95.94 107 GLY A O 1
ATOM 845 N N . VAL A 1 108 ? 2.510 -4.287 -15.306 1.00 96.56 108 VAL A N 1
ATOM 846 C CA . VAL A 1 108 ? 1.082 -4.231 -15.624 1.00 96.56 108 VAL A CA 1
ATOM 847 C C . VAL A 1 108 ? 0.564 -2.818 -15.387 1.00 96.56 108 VAL A C 1
ATOM 849 O O . VAL A 1 108 ? 0.791 -2.235 -14.330 1.00 96.56 108 VAL A O 1
ATOM 852 N N . GLY A 1 109 ? -0.125 -2.254 -16.381 1.00 92.00 109 GLY A N 1
ATOM 853 C CA . GLY A 1 109 ? -0.795 -0.953 -16.263 1.00 92.00 109 GLY A CA 1
ATOM 854 C C . GLY A 1 109 ? 0.122 0.267 -16.089 1.00 92.00 109 GLY A C 1
ATOM 855 O O . GLY A 1 109 ? -0.383 1.388 -16.071 1.00 92.00 109 GLY A O 1
ATOM 856 N N . PHE A 1 110 ? 1.446 0.089 -16.006 1.00 94.44 110 PHE A N 1
ATOM 857 C CA . PHE A 1 110 ? 2.393 1.177 -15.777 1.00 94.44 110 PHE A CA 1
ATOM 858 C C . PHE A 1 110 ? 3.732 0.916 -16.472 1.00 94.44 110 PHE A C 1
ATOM 860 O O . PHE A 1 110 ? 4.474 0.011 -16.114 1.00 94.44 110 PHE A O 1
ATOM 867 N N . ALA A 1 111 ? 4.059 1.722 -17.482 1.00 91.88 111 ALA A N 1
ATOM 868 C CA . ALA A 1 111 ? 5.240 1.497 -18.321 1.00 91.88 111 ALA A CA 1
ATOM 869 C C . ALA A 1 111 ? 6.501 2.245 -17.853 1.00 91.88 111 ALA A C 1
ATOM 871 O O . ALA A 1 111 ? 7.591 1.988 -18.360 1.00 91.88 111 ALA A O 1
ATOM 872 N N . GLN A 1 112 ? 6.368 3.212 -16.943 1.00 91.56 112 GLN A N 1
ATOM 873 C CA . GLN A 1 112 ? 7.506 4.003 -16.477 1.00 91.56 112 GLN A CA 1
ATOM 874 C C . GLN A 1 112 ? 8.268 3.207 -15.418 1.00 91.56 112 GLN A C 1
ATOM 876 O O . GLN A 1 112 ? 7.648 2.597 -14.556 1.00 91.56 112 GLN A O 1
ATOM 881 N N . SER A 1 113 ? 9.600 3.222 -15.479 1.00 88.44 113 SER A N 1
ATOM 882 C CA . SER A 1 113 ? 10.473 2.625 -14.463 1.00 88.44 113 SER A CA 1
ATOM 883 C C . SER A 1 113 ? 11.075 3.758 -13.627 1.00 88.44 113 SER A C 1
ATOM 885 O O . SER A 1 113 ? 11.960 4.472 -14.118 1.00 88.44 113 SER A O 1
ATOM 887 N N . PRO A 1 114 ? 10.540 4.026 -12.420 1.00 89.00 114 PRO A N 1
ATOM 888 C CA . PRO A 1 114 ? 11.080 5.054 -11.545 1.00 89.00 114 PRO A CA 1
ATOM 889 C C . PRO A 1 114 ? 12.478 4.671 -11.041 1.00 89.00 114 PRO A C 1
ATOM 891 O O . PRO A 1 114 ? 12.792 3.491 -10.907 1.00 89.00 114 PRO A O 1
ATOM 894 N N . PRO A 1 115 ? 13.333 5.651 -10.713 1.00 87.88 115 PRO A N 1
ATOM 895 C CA . PRO A 1 115 ? 14.603 5.367 -10.058 1.00 87.88 115 PRO A CA 1
ATOM 896 C C . PRO A 1 115 ? 14.397 4.720 -8.681 1.00 87.88 115 PRO A C 1
ATOM 898 O O . PRO A 1 115 ? 13.513 5.108 -7.915 1.00 87.88 115 PRO A O 1
ATOM 901 N N . HIS A 1 116 ? 15.272 3.770 -8.353 1.00 87.31 116 HIS A N 1
ATOM 902 C CA . HIS A 1 116 ? 15.230 3.043 -7.090 1.00 87.31 116 HIS A CA 1
ATOM 903 C C . HIS A 1 116 ? 16.055 3.713 -6.005 1.00 87.31 116 HIS A C 1
ATOM 905 O O . HIS A 1 116 ? 17.217 4.075 -6.209 1.00 87.31 116 HIS A O 1
ATOM 911 N N . TYR A 1 117 ? 15.459 3.809 -4.820 1.00 92.88 117 TYR A N 1
ATOM 912 C CA . TYR A 1 117 ? 16.093 4.359 -3.633 1.00 92.88 117 TYR A CA 1
ATOM 913 C C . TYR A 1 117 ? 15.828 3.425 -2.458 1.00 92.88 117 TYR A C 1
ATOM 915 O O . TYR A 1 117 ? 14.703 3.336 -1.969 1.00 92.88 117 TYR A O 1
ATOM 923 N N . SER A 1 118 ? 16.885 2.794 -1.947 1.00 93.12 118 SER A N 1
ATOM 924 C CA . SER A 1 118 ? 16.786 1.827 -0.845 1.00 93.12 118 SER A CA 1
ATOM 925 C C . SER A 1 118 ? 16.127 2.402 0.415 1.00 93.12 118 SER A C 1
ATOM 927 O O . SER A 1 118 ? 15.463 1.683 1.157 1.00 93.12 118 SER A O 1
ATOM 929 N N . GLN A 1 119 ? 16.257 3.711 0.657 1.00 94.62 119 GLN A N 1
ATOM 930 C CA . GLN A 1 119 ? 15.577 4.393 1.761 1.00 94.62 119 GLN A CA 1
ATOM 931 C C . GLN A 1 119 ? 14.048 4.402 1.598 1.00 94.62 119 GLN A C 1
ATOM 933 O O . GLN A 1 119 ? 13.322 4.213 2.581 1.00 94.62 119 GLN A O 1
ATOM 938 N N . TYR A 1 120 ? 13.556 4.617 0.375 1.00 95.81 120 TYR A N 1
ATOM 939 C CA . TYR A 1 120 ? 12.125 4.579 0.079 1.00 95.81 120 TYR A CA 1
ATOM 940 C C . TYR A 1 120 ? 11.603 3.152 0.190 1.00 95.81 120 TYR A C 1
ATOM 942 O O . TYR A 1 120 ? 10.577 2.936 0.831 1.00 95.81 120 TYR A O 1
ATOM 950 N N . ASP A 1 121 ? 12.353 2.174 -0.320 1.00 96.12 121 ASP A N 1
ATOM 951 C CA . ASP A 1 121 ? 12.005 0.755 -0.204 1.00 96.12 121 ASP A CA 1
ATOM 952 C C . ASP A 1 121 ? 11.942 0.307 1.262 1.00 96.12 121 ASP A C 1
ATOM 954 O O . ASP A 1 121 ? 10.985 -0.352 1.674 1.00 96.12 121 ASP A O 1
ATOM 958 N N . SER A 1 122 ? 12.885 0.756 2.097 1.00 97.12 122 SER A N 1
ATOM 959 C CA . SER A 1 122 ? 12.853 0.511 3.543 1.00 97.12 122 SER A CA 1
ATOM 960 C C . SER A 1 122 ? 11.614 1.121 4.204 1.00 97.12 122 SER A C 1
ATOM 962 O O . SER A 1 122 ? 11.000 0.483 5.058 1.00 97.12 122 SER A O 1
ATOM 964 N N . SER A 1 123 ? 11.225 2.340 3.820 1.00 97.81 123 SER A N 1
ATOM 965 C CA . SER A 1 123 ? 10.060 3.022 4.403 1.00 97.81 123 SER A CA 1
ATOM 966 C C . SER A 1 123 ? 8.746 2.366 3.966 1.00 97.81 123 SER A C 1
ATOM 968 O O . SER A 1 123 ? 7.886 2.103 4.808 1.00 97.81 123 SER A O 1
ATOM 970 N N . ARG A 1 124 ? 8.623 2.003 2.679 1.00 98.31 124 ARG A N 1
ATOM 971 C CA . ARG A 1 124 ? 7.513 1.190 2.145 1.00 98.31 124 ARG A CA 1
ATOM 972 C C . ARG A 1 124 ? 7.406 -0.139 2.888 1.00 98.31 124 ARG A C 1
ATOM 974 O O . ARG A 1 124 ? 6.322 -0.493 3.336 1.00 98.31 124 ARG A O 1
ATOM 981 N N . THR A 1 125 ? 8.528 -0.830 3.093 1.00 98.56 125 THR A N 1
ATOM 982 C CA . THR A 1 125 ? 8.575 -2.116 3.807 1.00 98.56 125 THR A CA 1
ATOM 983 C C . THR A 1 125 ? 7.992 -2.000 5.214 1.00 98.56 125 THR A C 1
ATOM 985 O O . THR A 1 125 ? 7.190 -2.838 5.620 1.00 98.56 125 THR A O 1
ATOM 988 N N . GLU A 1 126 ? 8.361 -0.969 5.978 1.00 98.50 126 GLU A N 1
ATOM 989 C CA . GLU A 1 126 ? 7.827 -0.782 7.333 1.00 98.50 126 GLU A CA 1
ATOM 990 C C . GLU A 1 126 ? 6.326 -0.460 7.339 1.00 98.50 126 GLU A C 1
ATOM 992 O O . GLU A 1 126 ? 5.590 -0.996 8.170 1.00 98.50 126 GLU A O 1
ATOM 997 N N . LEU A 1 127 ? 5.859 0.363 6.395 1.00 98.69 127 LEU A N 1
ATOM 998 C CA . LEU A 1 127 ? 4.437 0.680 6.233 1.00 98.69 127 LEU A CA 1
ATOM 999 C C . LEU A 1 127 ? 3.617 -0.562 5.858 1.00 98.69 127 LEU A C 1
ATOM 1001 O O . LEU A 1 127 ? 2.588 -0.827 6.481 1.00 98.69 127 LEU A O 1
ATOM 1005 N N . LEU A 1 128 ? 4.094 -1.360 4.899 1.00 98.75 128 LEU A N 1
ATOM 1006 C CA . LEU A 1 128 ? 3.446 -2.614 4.511 1.00 98.75 128 LEU A CA 1
ATOM 1007 C C . LEU A 1 128 ? 3.449 -3.636 5.655 1.00 98.75 128 LEU A C 1
ATOM 1009 O O . LEU A 1 128 ? 2.454 -4.330 5.845 1.00 98.75 128 LEU A O 1
ATOM 1013 N N . LYS A 1 129 ? 4.510 -3.695 6.473 1.00 98.56 129 LYS A N 1
ATOM 1014 C CA . LYS A 1 129 ? 4.540 -4.556 7.669 1.00 98.56 129 LYS A CA 1
ATOM 1015 C C . LYS A 1 129 ? 3.451 -4.183 8.667 1.00 98.56 129 LYS A C 1
ATOM 1017 O O . LYS A 1 129 ? 2.818 -5.076 9.217 1.00 98.56 129 LYS A O 1
ATOM 1022 N N . LEU A 1 130 ? 3.195 -2.890 8.873 1.00 98.69 130 LEU A N 1
ATOM 1023 C CA . LEU A 1 130 ? 2.079 -2.451 9.710 1.00 98.69 130 LEU A CA 1
ATOM 1024 C C . LEU A 1 130 ? 0.722 -2.845 9.116 1.00 98.69 130 LEU A C 1
ATOM 1026 O O . LEU A 1 130 ? -0.138 -3.289 9.873 1.00 98.69 130 LEU A O 1
ATOM 1030 N N . LEU A 1 131 ? 0.526 -2.721 7.797 1.00 98.56 131 LEU A N 1
ATOM 1031 C CA . LEU A 1 131 ? -0.703 -3.202 7.148 1.00 98.56 131 LEU A CA 1
ATOM 1032 C C . LEU A 1 131 ? -0.891 -4.702 7.363 1.00 98.56 131 LEU A C 1
ATOM 1034 O O . LEU A 1 131 ? -1.965 -5.125 7.776 1.00 98.56 131 LEU A O 1
ATOM 1038 N N . LEU A 1 132 ? 0.166 -5.492 7.171 1.00 98.12 132 LEU A N 1
ATOM 1039 C CA . LEU A 1 132 ? 0.118 -6.932 7.391 1.00 98.12 132 LEU A CA 1
ATOM 1040 C C . LEU A 1 132 ? -0.206 -7.270 8.852 1.00 98.12 132 LEU A C 1
ATOM 1042 O O . LEU A 1 132 ? -0.990 -8.178 9.109 1.00 98.12 132 LEU A O 1
ATOM 1046 N N . THR A 1 133 ? 0.338 -6.508 9.810 1.00 97.94 133 THR A N 1
ATOM 1047 C CA . THR A 1 133 ? -0.058 -6.616 11.219 1.00 97.94 133 THR A CA 1
ATOM 1048 C C . THR A 1 133 ? -1.521 -6.238 11.435 1.00 97.94 133 THR A C 1
ATOM 1050 O O . THR A 1 133 ? -2.172 -6.865 12.247 1.00 97.94 133 THR A O 1
ATOM 1053 N N . CYS A 1 134 ? -2.086 -5.256 10.733 1.00 97.00 134 CYS A N 1
ATOM 1054 C CA . CYS A 1 134 ? -3.526 -4.987 10.836 1.00 97.00 134 CYS A CA 1
ATOM 1055 C C . CYS A 1 134 ? -4.344 -6.166 10.281 1.00 97.00 134 CYS A C 1
ATOM 1057 O O . CYS A 1 134 ? -5.336 -6.578 10.874 1.00 97.00 134 CYS A O 1
ATOM 1059 N N . PHE A 1 135 ? -3.896 -6.759 9.172 1.00 95.62 135 PHE A N 1
ATOM 1060 C CA . PHE A 1 135 ? -4.576 -7.888 8.536 1.00 95.62 135 PHE A CA 1
ATOM 1061 C C . PHE A 1 135 ? -4.459 -9.192 9.333 1.00 95.62 135 PHE A C 1
ATOM 1063 O O . PHE A 1 135 ? -5.223 -10.123 9.086 1.00 95.62 135 PHE A O 1
ATOM 1070 N N . SER A 1 136 ? -3.563 -9.275 10.318 1.00 94.19 136 SER A N 1
ATOM 1071 C CA . SER A 1 136 ? -3.397 -10.478 11.130 1.00 94.19 136 SER A CA 1
ATOM 1072 C C . SER A 1 136 ? -4.464 -10.681 12.204 1.00 94.19 136 SER A C 1
ATOM 1074 O O . SER A 1 136 ? -4.421 -11.720 12.855 1.00 94.19 136 SER A O 1
ATOM 1076 N N . GLU A 1 137 ? -5.429 -9.765 12.376 1.00 90.44 137 GLU A N 1
ATOM 1077 C CA . GLU A 1 137 ? -6.505 -9.858 13.388 1.00 90.44 137 GLU A CA 1
ATOM 1078 C C . GLU A 1 137 ? -7.149 -11.257 13.433 1.00 90.44 137 GLU A C 1
ATOM 1080 O O . GLU A 1 137 ? -7.293 -11.858 14.493 1.00 90.44 137 GLU A O 1
ATOM 1085 N N . THR A 1 138 ? -7.433 -11.837 12.265 1.00 87.50 138 THR A N 1
ATOM 1086 C CA . THR A 1 138 ? -8.011 -13.188 12.137 1.00 87.50 138 THR A CA 1
ATOM 1087 C C . THR A 1 138 ? -7.198 -14.313 12.790 1.00 87.50 138 THR A C 1
ATOM 1089 O O . THR A 1 138 ? -7.785 -15.306 13.210 1.00 87.50 138 THR A O 1
ATOM 1092 N N . MET A 1 139 ? -5.876 -14.170 12.935 1.00 89.44 139 MET A N 1
ATOM 1093 C CA . MET A 1 139 ? -5.025 -15.173 13.594 1.00 89.44 139 MET A CA 1
ATOM 1094 C C . MET A 1 139 ? -5.225 -15.229 15.114 1.00 89.44 139 MET A C 1
ATOM 1096 O O . MET A 1 139 ? -4.806 -16.198 15.746 1.00 89.44 139 MET A O 1
ATOM 1100 N N . TYR A 1 140 ? -5.863 -14.212 15.696 1.00 88.44 140 TYR A N 1
ATOM 1101 C CA . TYR A 1 140 ? -6.128 -14.103 17.132 1.00 88.44 140 TYR A CA 1
ATOM 1102 C C . TYR A 1 140 ? -7.530 -14.593 17.517 1.00 88.44 140 TYR A C 1
ATOM 1104 O O . TYR A 1 140 ? -7.883 -14.597 18.697 1.00 88.44 140 TYR A O 1
ATOM 1112 N N . HIS A 1 141 ? -8.321 -15.056 16.544 1.00 78.81 141 HIS A N 1
ATOM 1113 C CA . HIS A 1 141 ? -9.663 -15.584 16.770 1.00 78.81 141 HIS A CA 1
ATOM 1114 C C . HIS A 1 141 ? -9.744 -17.094 16.510 1.00 78.81 141 HIS A C 1
ATOM 1116 O O . HIS A 1 141 ? -9.045 -17.622 15.640 1.00 78.81 141 HIS A O 1
ATOM 1122 N N . PRO A 1 142 ? -10.602 -17.828 17.245 1.00 78.81 142 PRO A N 1
ATOM 1123 C CA . PRO A 1 142 ? -10.854 -19.235 16.968 1.00 78.81 142 PRO A CA 1
ATOM 1124 C C . PRO A 1 142 ? -11.389 -19.448 15.538 1.00 78.81 142 PRO A C 1
ATOM 1126 O O . PRO A 1 142 ? -12.199 -18.650 15.061 1.00 78.81 142 PRO A O 1
ATOM 1129 N N . PRO A 1 143 ? -11.047 -20.565 14.863 1.00 69.56 143 PRO A N 1
ATOM 1130 C CA . PRO A 1 143 ? -11.463 -20.816 13.479 1.00 69.56 143 PRO A CA 1
ATOM 1131 C C . PRO A 1 143 ? -12.978 -20.827 13.239 1.00 69.56 143 PRO A C 1
ATOM 1133 O O . PRO A 1 143 ? -13.428 -20.589 12.120 1.00 69.56 143 PRO A O 1
ATOM 1136 N N . THR A 1 144 ? -13.775 -21.103 14.276 1.00 63.16 144 THR A N 1
ATOM 1137 C CA . THR A 1 144 ? -15.244 -21.068 14.217 1.00 63.16 144 THR A CA 1
ATOM 1138 C C . THR A 1 144 ? -15.793 -19.696 13.828 1.00 63.16 144 THR A C 1
ATOM 1140 O O . THR A 1 144 ? -16.819 -19.641 13.152 1.00 63.16 144 THR A O 1
ATOM 1143 N N . ASP A 1 145 ? -15.086 -18.616 14.165 1.00 60.47 145 ASP A N 1
ATOM 1144 C CA . ASP A 1 145 ? -15.565 -17.245 13.967 1.00 60.47 145 ASP A CA 1
ATOM 1145 C C . ASP A 1 145 ? -15.206 -16.697 12.569 1.00 60.47 145 ASP A C 1
ATOM 1147 O O . ASP A 1 145 ? -15.878 -15.800 12.051 1.00 60.47 145 ASP A O 1
ATOM 1151 N N . LEU A 1 146 ? -14.206 -17.293 11.905 1.00 58.44 146 LEU A N 1
ATOM 1152 C CA . LEU A 1 146 ? -13.701 -16.869 10.588 1.00 58.44 146 LEU A CA 1
ATOM 1153 C C . LEU A 1 146 ? -14.723 -17.061 9.466 1.00 58.44 146 LEU A C 1
ATOM 1155 O O . LEU A 1 146 ? -14.808 -16.249 8.551 1.00 58.44 146 LEU A O 1
ATOM 1159 N N . SER A 1 147 ? -15.532 -18.120 9.550 1.00 57.53 147 SER A N 1
ATOM 1160 C CA . SER A 1 147 ? -16.611 -18.361 8.581 1.00 57.53 147 SER A CA 1
ATOM 1161 C C . SER A 1 147 ? -17.769 -17.363 8.712 1.00 57.53 147 SER A C 1
ATOM 1163 O O . SER A 1 147 ? -18.571 -17.224 7.790 1.00 57.53 147 SER A O 1
ATOM 1165 N N . THR A 1 148 ? -17.857 -16.669 9.853 1.00 58.00 148 THR A N 1
ATOM 1166 C CA . THR A 1 148 ? -18.981 -15.792 10.205 1.00 58.00 148 THR A CA 1
ATOM 1167 C C . THR A 1 148 ? -18.667 -14.301 10.123 1.00 58.00 148 THR A C 1
ATOM 1169 O O . THR A 1 148 ? -19.604 -13.510 10.023 1.00 58.00 148 THR A O 1
ATOM 1172 N N . ALA A 1 149 ? -17.392 -13.896 10.145 1.00 66.06 149 ALA A N 1
ATOM 1173 C CA . ALA A 1 149 ? -17.005 -12.489 10.086 1.00 66.06 149 ALA A CA 1
ATOM 1174 C C . ALA A 1 149 ? -15.772 -12.277 9.184 1.00 66.06 149 ALA A C 1
ATOM 1176 O O . ALA A 1 149 ? -14.683 -12.745 9.523 1.00 66.06 149 ALA A O 1
ATOM 1177 N N . PRO A 1 150 ? -15.907 -11.555 8.055 1.00 77.06 150 PRO A N 1
ATOM 1178 C CA . PRO A 1 150 ? -14.769 -11.212 7.212 1.00 77.06 150 PRO A CA 1
ATOM 1179 C C . PRO A 1 150 ? -13.796 -10.279 7.949 1.00 77.06 150 PRO A C 1
ATOM 1181 O O . PRO A 1 150 ? -14.194 -9.454 8.774 1.00 77.06 150 PRO A O 1
ATOM 1184 N N . ASN A 1 151 ? -12.507 -10.386 7.620 1.00 88.56 151 ASN A N 1
ATOM 1185 C CA . ASN A 1 151 ? -11.470 -9.459 8.064 1.00 88.56 151 ASN A CA 1
ATOM 1186 C C . ASN A 1 151 ? -11.756 -8.026 7.581 1.00 88.56 151 ASN A C 1
ATOM 1188 O O . ASN A 1 151 ? -11.470 -7.667 6.437 1.00 88.56 151 ASN A O 1
ATOM 1192 N N . LYS A 1 152 ? -12.292 -7.195 8.477 1.00 91.12 152 LYS A N 1
ATOM 1193 C CA . LYS A 1 152 ? -12.712 -5.822 8.170 1.00 91.12 152 LYS A CA 1
ATOM 1194 C C . LYS A 1 152 ? -11.554 -4.925 7.723 1.00 91.12 152 LYS A C 1
ATOM 1196 O O . LYS A 1 152 ? -11.774 -4.007 6.935 1.00 91.12 152 LYS A O 1
ATOM 1201 N N . TRP A 1 153 ? -10.324 -5.186 8.180 1.00 94.56 153 TRP A N 1
ATOM 1202 C CA . TRP A 1 153 ? -9.147 -4.421 7.752 1.00 94.56 153 TRP A CA 1
ATOM 1203 C C . TRP A 1 153 ? -8.864 -4.629 6.268 1.00 94.56 153 TRP A C 1
ATOM 1205 O O . TRP A 1 153 ? -8.681 -3.656 5.537 1.00 94.56 153 TRP A O 1
ATOM 1215 N N . VAL A 1 154 ? -8.865 -5.889 5.822 1.00 94.75 154 VAL A N 1
ATOM 1216 C CA . VAL A 1 154 ? -8.653 -6.241 4.410 1.00 94.75 154 VAL A CA 1
ATOM 1217 C C . VAL A 1 154 ? -9.833 -5.774 3.561 1.00 94.75 154 VAL A C 1
ATOM 1219 O O . VAL A 1 154 ? -9.623 -5.199 2.491 1.00 94.75 154 VAL A O 1
ATOM 1222 N N . GLN A 1 155 ? -11.060 -5.943 4.066 1.00 92.50 155 GLN A N 1
ATOM 1223 C CA . GLN A 1 155 ? -12.275 -5.469 3.403 1.00 92.50 155 GLN A CA 1
ATOM 1224 C C . GLN A 1 155 ? -12.199 -3.966 3.112 1.00 92.50 155 GLN A C 1
ATOM 1226 O O . GLN A 1 155 ? -12.358 -3.561 1.965 1.00 92.50 155 GLN A O 1
ATOM 1231 N N . TYR A 1 156 ? -11.891 -3.131 4.112 1.00 94.50 156 TYR A N 1
ATOM 1232 C CA . TYR A 1 156 ? -11.767 -1.689 3.888 1.00 94.50 156 TYR A CA 1
ATOM 1233 C C . TYR A 1 156 ? -10.602 -1.349 2.957 1.00 94.50 156 TYR A C 1
ATOM 1235 O O . TYR A 1 156 ? -10.767 -0.575 2.015 1.00 94.50 156 TYR A O 1
ATOM 1243 N N . PHE A 1 157 ? -9.430 -1.950 3.189 1.00 96.81 157 PHE A N 1
ATOM 1244 C CA . PHE A 1 157 ? -8.222 -1.670 2.414 1.00 96.81 157 PHE A CA 1
ATOM 1245 C C . PHE A 1 157 ? -8.387 -1.944 0.915 1.00 96.81 157 PHE A C 1
ATOM 1247 O O . PHE A 1 157 ? -7.826 -1.214 0.097 1.00 96.81 157 PHE A O 1
ATOM 1254 N N . THR A 1 158 ? -9.157 -2.977 0.569 1.00 95.94 158 THR A N 1
ATOM 1255 C CA . THR A 1 158 ? -9.432 -3.382 -0.817 1.00 95.94 158 THR A CA 1
ATOM 1256 C C . THR A 1 158 ? -10.718 -2.779 -1.388 1.00 95.94 158 THR A C 1
ATOM 1258 O O . THR A 1 158 ? -11.031 -3.040 -2.546 1.00 95.94 158 THR A O 1
ATOM 1261 N N . SER A 1 159 ? -11.451 -1.965 -0.626 1.00 94.12 159 SER A N 1
ATOM 1262 C CA . SER A 1 159 ? -12.706 -1.342 -1.066 1.00 94.12 159 SER A CA 1
ATOM 1263 C C . SER A 1 159 ? -12.492 -0.057 -1.873 1.00 94.12 159 SER A C 1
ATOM 1265 O O . SER A 1 159 ? -11.402 0.518 -1.901 1.00 94.12 159 SER A O 1
ATOM 1267 N N . SER A 1 160 ? -13.568 0.450 -2.482 1.00 93.44 160 SER A N 1
ATOM 1268 C CA . SER A 1 160 ? -13.587 1.754 -3.162 1.00 93.44 160 SER A CA 1
ATOM 1269 C C . SER A 1 160 ? -13.383 2.957 -2.246 1.00 93.44 160 SER A C 1
ATOM 1271 O O . SER A 1 160 ? -13.075 4.035 -2.748 1.00 93.44 160 SER A O 1
ATOM 1273 N N . GLU A 1 161 ? -13.521 2.787 -0.929 1.00 92.69 161 GLU A N 1
ATOM 1274 C CA . GLU A 1 161 ? -13.241 3.847 0.047 1.00 92.69 161 GLU A CA 1
ATOM 1275 C C . GLU A 1 161 ? -11.738 4.143 0.149 1.00 92.69 161 GLU A C 1
ATOM 1277 O O . GLU A 1 161 ? -11.335 5.259 0.480 1.00 92.69 161 GLU A O 1
ATOM 1282 N N . ASN A 1 162 ? -10.887 3.170 -0.196 1.00 94.81 162 ASN A N 1
ATOM 1283 C CA . ASN A 1 162 ? -9.458 3.399 -0.329 1.00 94.81 162 ASN A CA 1
ATOM 1284 C C . ASN A 1 162 ? -9.132 3.915 -1.737 1.00 94.81 162 ASN A C 1
ATOM 1286 O O . ASN A 1 162 ? -8.901 3.145 -2.673 1.00 94.81 162 ASN A O 1
ATOM 1290 N N . ARG A 1 163 ? -9.026 5.239 -1.880 1.00 94.25 163 ARG A N 1
ATOM 1291 C CA . ARG A 1 163 ? -8.667 5.899 -3.152 1.00 94.25 163 ARG A CA 1
ATOM 1292 C C . ARG A 1 163 ? -7.347 5.416 -3.771 1.00 94.25 163 ARG A C 1
ATOM 1294 O O . ARG A 1 163 ? -7.141 5.578 -4.971 1.00 94.25 163 ARG A O 1
ATOM 1301 N N . HIS A 1 164 ? -6.459 4.827 -2.968 1.00 97.00 164 HIS A N 1
ATOM 1302 C CA . HIS A 1 164 ? -5.162 4.316 -3.414 1.00 97.00 164 HIS A CA 1
ATOM 1303 C C . HIS A 1 164 ? -5.190 2.836 -3.803 1.00 97.00 164 HIS A C 1
ATOM 1305 O O . HIS A 1 164 ? -4.147 2.297 -4.166 1.00 97.00 164 HIS A O 1
ATOM 1311 N N . ALA A 1 165 ? -6.343 2.161 -3.764 1.00 97.06 165 ALA A N 1
ATOM 1312 C CA . ALA A 1 165 ? -6.431 0.720 -4.009 1.00 97.06 165 ALA A CA 1
ATOM 1313 C C . ALA A 1 165 ? -5.767 0.291 -5.332 1.00 97.06 165 ALA A C 1
ATOM 1315 O O . ALA A 1 165 ? -4.959 -0.637 -5.343 1.00 97.06 165 ALA A O 1
ATOM 1316 N N . LEU A 1 166 ? -6.045 0.990 -6.439 1.00 97.31 166 LEU A N 1
ATOM 1317 C CA . LEU A 1 166 ? -5.446 0.695 -7.747 1.00 97.31 166 LEU A CA 1
ATOM 1318 C C . LEU A 1 166 ? -3.915 0.891 -7.784 1.00 97.31 166 LEU A C 1
ATOM 1320 O O . LEU A 1 166 ? -3.215 -0.055 -8.163 1.00 97.31 166 LEU A O 1
ATOM 1324 N N . PRO A 1 167 ? -3.358 2.065 -7.421 1.00 97.81 167 PRO A N 1
ATOM 1325 C CA . PRO A 1 167 ? -1.910 2.262 -7.439 1.00 97.81 167 PRO A CA 1
ATOM 1326 C C . PRO A 1 167 ? -1.178 1.366 -6.435 1.00 97.81 167 PRO A C 1
ATOM 1328 O O . PRO A 1 167 ? -0.074 0.916 -6.745 1.00 97.81 167 PRO A O 1
ATOM 1331 N N . ILE A 1 168 ? -1.783 1.033 -5.285 1.00 98.56 168 ILE A N 1
ATOM 1332 C CA . ILE A 1 168 ? -1.225 0.040 -4.351 1.00 98.56 168 ILE A CA 1
ATOM 1333 C C . ILE A 1 168 ? -1.169 -1.330 -5.017 1.00 98.56 168 ILE A C 1
ATOM 1335 O O . ILE A 1 168 ? -0.087 -1.902 -5.107 1.00 98.56 168 ILE A O 1
ATOM 1339 N N . PHE A 1 169 ? -2.300 -1.842 -5.515 1.00 98.44 169 PHE A N 1
ATOM 1340 C CA . PHE A 1 169 ? -2.357 -3.147 -6.180 1.00 98.44 169 PHE A CA 1
ATOM 1341 C C . PHE A 1 169 ? -1.312 -3.251 -7.295 1.00 98.44 169 PHE A C 1
ATOM 1343 O O . PHE A 1 169 ? -0.537 -4.206 -7.340 1.00 98.44 169 PHE A O 1
ATOM 1350 N N . THR A 1 170 ? -1.256 -2.231 -8.154 1.00 98.12 170 THR A N 1
ATOM 1351 C CA . THR A 1 170 ? -0.336 -2.194 -9.295 1.00 98.12 170 THR A CA 1
ATOM 1352 C C . THR A 1 170 ? 1.119 -2.174 -8.837 1.00 98.12 170 THR A C 1
ATOM 1354 O O . THR A 1 170 ? 1.937 -2.923 -9.365 1.00 98.12 170 THR A O 1
ATOM 1357 N N . SER A 1 171 ? 1.441 -1.371 -7.819 1.00 98.44 171 SER A N 1
ATOM 1358 C CA . SER A 1 171 ? 2.798 -1.302 -7.274 1.00 98.44 171 SER A CA 1
ATOM 1359 C C . SER A 1 171 ? 3.226 -2.627 -6.649 1.00 98.44 171 SER A C 1
ATOM 1361 O O . SER A 1 171 ? 4.305 -3.115 -6.962 1.00 98.44 171 SER A O 1
ATOM 1363 N N . LEU A 1 172 ? 2.370 -3.254 -5.834 1.00 98.56 172 LEU A N 1
ATOM 1364 C CA . LEU A 1 172 ? 2.660 -4.551 -5.217 1.00 98.56 172 LEU A CA 1
ATOM 1365 C C . LEU A 1 172 ? 2.876 -5.642 -6.275 1.00 98.56 172 LEU A C 1
ATOM 1367 O O . LEU A 1 172 ? 3.872 -6.364 -6.221 1.00 98.56 172 LEU A O 1
ATOM 1371 N N . LEU A 1 173 ? 1.966 -5.745 -7.252 1.00 98.25 173 LEU A N 1
ATOM 1372 C CA . LEU A 1 173 ? 2.037 -6.754 -8.311 1.00 98.25 173 LEU A CA 1
ATOM 1373 C C . LEU A 1 173 ? 3.306 -6.589 -9.149 1.00 98.25 173 LEU A C 1
ATOM 1375 O O . LEU A 1 173 ? 4.010 -7.571 -9.396 1.00 98.25 173 LEU A O 1
ATOM 1379 N N . ASN A 1 174 ? 3.608 -5.357 -9.563 1.00 97.75 174 ASN A N 1
ATOM 1380 C CA . ASN A 1 174 ? 4.779 -5.072 -10.382 1.00 97.75 174 ASN A CA 1
ATOM 1381 C C . ASN A 1 174 ? 6.071 -5.290 -9.597 1.00 97.75 174 ASN A C 1
ATOM 1383 O O . ASN A 1 174 ? 6.965 -5.942 -10.125 1.00 97.75 174 ASN A O 1
ATOM 1387 N N . THR A 1 175 ? 6.154 -4.862 -8.332 1.00 96.81 175 THR A N 1
ATOM 1388 C CA . THR A 1 175 ? 7.316 -5.132 -7.469 1.00 96.81 175 THR A CA 1
ATOM 1389 C C . THR A 1 175 ? 7.596 -6.632 -7.353 1.00 96.81 175 THR A C 1
ATOM 1391 O O . THR A 1 175 ? 8.735 -7.052 -7.542 1.00 96.81 175 THR A O 1
ATOM 1394 N N . VAL A 1 176 ? 6.570 -7.458 -7.118 1.00 96.75 176 VAL A N 1
ATOM 1395 C CA . VAL A 1 176 ? 6.737 -8.919 -7.018 1.00 96.75 176 VAL A CA 1
ATOM 1396 C C . VAL A 1 176 ? 7.122 -9.541 -8.361 1.00 96.75 176 VAL A C 1
ATO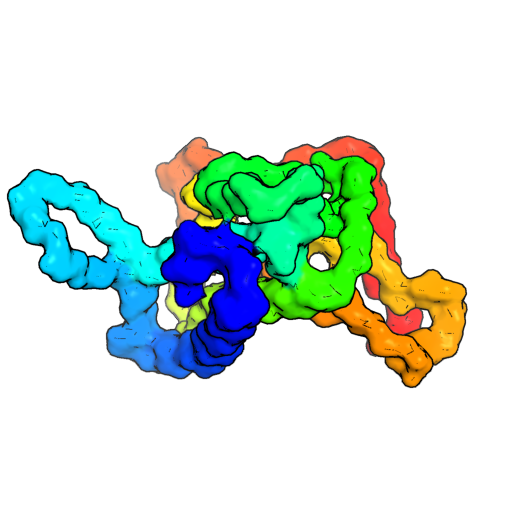M 1398 O O . VAL A 1 176 ? 8.051 -10.342 -8.432 1.00 96.75 176 VAL A O 1
ATOM 1401 N N . CYS A 1 177 ? 6.433 -9.181 -9.446 1.00 96.06 177 CYS A N 1
ATOM 1402 C CA . CYS A 1 177 ? 6.665 -9.803 -10.751 1.00 96.06 177 CYS A CA 1
ATOM 1403 C C . CYS A 1 177 ? 7.979 -9.344 -11.402 1.00 96.06 177 CYS A C 1
ATOM 1405 O O . CYS A 1 177 ? 8.615 -10.131 -12.106 1.00 96.06 177 CYS A O 1
ATOM 1407 N N . ALA A 1 178 ? 8.409 -8.102 -11.163 1.00 94.62 178 ALA A N 1
ATOM 1408 C CA . ALA A 1 178 ? 9.660 -7.555 -11.680 1.00 94.62 178 ALA A CA 1
ATOM 1409 C C . ALA A 1 178 ? 10.891 -8.037 -10.900 1.00 94.62 178 ALA A C 1
ATOM 1411 O O . ALA A 1 178 ? 11.979 -8.060 -11.482 1.00 94.62 178 ALA A O 1
ATOM 1412 N N . TYR A 1 179 ? 10.729 -8.496 -9.654 1.00 92.81 179 TYR A N 1
ATOM 1413 C CA . TYR A 1 179 ? 11.837 -8.926 -8.802 1.00 92.81 179 TYR A CA 1
ATOM 1414 C C . TYR A 1 179 ? 12.635 -10.101 -9.381 1.00 92.81 179 TYR A C 1
ATOM 1416 O O . TYR A 1 179 ? 12.080 -11.154 -9.711 1.00 92.81 179 TYR A O 1
ATOM 1424 N N . ASP A 1 180 ? 13.953 -9.912 -9.482 1.00 88.31 180 ASP A N 1
ATOM 1425 C CA . ASP A 1 180 ? 14.911 -10.906 -9.956 1.00 88.31 180 ASP A CA 1
ATOM 1426 C C . ASP A 1 180 ? 15.858 -11.349 -8.828 1.00 88.31 180 ASP A C 1
ATOM 1428 O O . ASP A 1 180 ? 16.871 -10.683 -8.594 1.00 88.31 180 ASP A O 1
ATOM 1432 N N . PRO A 1 181 ? 15.582 -12.478 -8.148 1.00 79.38 181 PRO A N 1
ATOM 1433 C CA . PRO A 1 181 ? 16.421 -12.944 -7.041 1.00 79.38 181 PRO A CA 1
ATOM 1434 C C . PRO A 1 181 ? 17.802 -13.446 -7.496 1.00 79.38 181 PRO A C 1
ATOM 1436 O O . PRO A 1 181 ? 18.709 -13.626 -6.683 1.00 79.38 181 PRO A O 1
ATOM 1439 N N . VAL A 1 182 ? 17.984 -13.703 -8.795 1.00 73.94 182 VAL A N 1
ATOM 1440 C CA . VAL A 1 182 ? 19.235 -14.233 -9.355 1.00 73.94 182 VAL A CA 1
ATOM 1441 C C . VAL A 1 182 ? 20.206 -13.094 -9.689 1.00 73.94 182 VAL A C 1
ATOM 1443 O O . VAL A 1 182 ? 21.429 -13.277 -9.635 1.00 73.94 182 VAL A O 1
ATOM 1446 N N . GLY A 1 183 ? 19.684 -11.905 -10.003 1.00 72.94 183 GLY A N 1
ATOM 1447 C CA . GLY A 1 183 ? 20.474 -10.721 -10.334 1.00 72.94 183 GLY A CA 1
ATOM 1448 C C . GLY A 1 183 ? 21.452 -10.987 -11.484 1.00 72.94 183 GLY A C 1
ATOM 1449 O O . GLY A 1 183 ? 21.053 -11.284 -12.606 1.00 72.94 183 GLY A O 1
ATOM 1450 N N . LEU A 1 184 ? 22.760 -10.909 -11.205 1.00 62.94 184 LEU A N 1
ATOM 1451 C CA . LEU A 1 184 ? 23.823 -11.167 -12.191 1.00 62.94 184 LEU A CA 1
ATOM 1452 C C . LEU A 1 184 ? 24.055 -12.662 -12.503 1.00 62.94 184 LEU A C 1
ATOM 1454 O O . LEU A 1 184 ? 24.927 -12.978 -13.311 1.00 62.94 184 LEU A O 1
ATOM 1458 N N . GLY A 1 185 ? 23.328 -13.590 -11.869 1.00 64.06 185 GLY A N 1
ATOM 1459 C CA . GLY A 1 185 ? 23.490 -15.030 -12.115 1.00 64.06 185 GLY A CA 1
ATOM 1460 C C . GLY A 1 185 ? 24.754 -15.640 -11.515 1.00 64.06 185 GLY A C 1
ATOM 1461 O O . GLY A 1 185 ? 25.169 -16.726 -11.919 1.00 64.06 185 GLY A O 1
ATOM 1462 N N . LEU A 1 186 ? 25.382 -14.950 -10.559 1.00 63.31 186 LEU A N 1
ATOM 1463 C CA . LEU A 1 186 ? 26.568 -15.444 -9.869 1.00 63.31 186 LEU A CA 1
ATOM 1464 C C . LEU A 1 186 ? 26.173 -16.306 -8.657 1.00 63.31 186 LEU A C 1
ATOM 1466 O O . LEU A 1 186 ? 25.329 -15.889 -7.860 1.00 63.31 186 LEU A O 1
ATOM 1470 N N . PRO A 1 187 ? 26.808 -17.477 -8.457 1.00 61.16 187 PRO A N 1
ATOM 1471 C CA . PRO A 1 187 ? 26.649 -18.245 -7.227 1.00 61.16 187 PRO A CA 1
ATOM 1472 C C . PRO A 1 187 ? 26.996 -17.387 -6.002 1.00 61.16 187 PRO A C 1
ATOM 1474 O O . PRO A 1 187 ? 27.972 -16.639 -6.037 1.00 61.16 187 PRO A O 1
ATOM 1477 N N . TYR A 1 188 ? 26.232 -17.526 -4.915 1.00 61.34 188 TYR A N 1
ATOM 1478 C CA . TYR A 1 188 ? 26.455 -16.829 -3.636 1.00 61.34 188 TYR A CA 1
ATOM 1479 C C . TYR A 1 188 ? 26.300 -15.300 -3.663 1.00 61.34 188 TYR A C 1
ATOM 1481 O O . TYR A 1 188 ? 26.780 -14.629 -2.750 1.00 61.34 188 TYR A O 1
ATOM 1489 N N . ASN A 1 189 ? 25.616 -14.730 -4.662 1.00 62.59 189 ASN A N 1
ATOM 1490 C CA . ASN A 1 189 ? 25.378 -13.284 -4.733 1.00 62.59 189 ASN A CA 1
ATOM 1491 C C . ASN A 1 189 ? 24.772 -12.722 -3.426 1.00 62.59 189 ASN A C 1
ATOM 1493 O O . ASN A 1 189 ? 25.250 -11.713 -2.921 1.00 62.59 189 ASN A O 1
ATOM 1497 N N . HIS A 1 190 ? 23.829 -13.446 -2.813 1.00 64.75 190 HIS A N 1
ATOM 1498 C CA . HIS A 1 190 ? 23.191 -13.094 -1.534 1.00 64.75 190 HIS A CA 1
ATOM 1499 C C . HIS A 1 190 ? 24.123 -13.164 -0.304 1.00 64.75 190 HIS A C 1
ATOM 1501 O O . HIS A 1 190 ? 23.806 -12.603 0.740 1.00 64.75 190 HIS A O 1
ATOM 1507 N N . LEU A 1 191 ? 25.273 -13.849 -0.391 1.00 65.25 191 LEU A N 1
ATOM 1508 C CA . LEU A 1 191 ? 26.291 -13.841 0.673 1.00 65.25 191 LEU A CA 1
ATOM 1509 C C . LEU A 1 191 ? 27.243 -12.646 0.547 1.00 65.25 191 LEU A C 1
ATOM 1511 O O . LEU A 1 191 ? 27.880 -12.258 1.525 1.00 65.25 191 LEU A O 1
ATOM 1515 N N . LEU A 1 192 ? 27.376 -12.098 -0.663 1.00 66.69 192 LEU A N 1
ATOM 1516 C CA . LEU A 1 192 ? 28.310 -11.017 -0.980 1.00 66.69 192 LEU A CA 1
ATOM 1517 C C . LEU A 1 192 ? 27.631 -9.645 -1.007 1.00 66.69 192 LEU A C 1
ATOM 1519 O O . LEU A 1 192 ? 28.277 -8.643 -0.700 1.00 66.69 192 LEU A O 1
ATOM 1523 N N . PHE A 1 193 ? 26.343 -9.597 -1.343 1.00 70.75 193 PHE A N 1
ATOM 1524 C CA . PHE A 1 193 ? 25.561 -8.374 -1.456 1.00 70.75 193 PHE A CA 1
ATOM 1525 C C . PHE A 1 193 ? 24.238 -8.533 -0.713 1.00 70.75 193 PHE A C 1
ATOM 1527 O O . PHE A 1 193 ? 23.514 -9.504 -0.915 1.00 70.75 193 PHE A O 1
ATOM 1534 N N . ALA A 1 194 ? 23.926 -7.561 0.145 1.00 74.12 194 ALA A N 1
ATOM 1535 C CA . ALA A 1 194 ? 22.625 -7.485 0.789 1.00 74.12 194 ALA A CA 1
ATOM 1536 C C . ALA A 1 194 ? 21.595 -6.994 -0.234 1.00 74.12 194 ALA A C 1
ATOM 1538 O O . ALA A 1 194 ? 21.702 -5.867 -0.726 1.00 74.12 194 ALA A O 1
ATOM 1539 N N . ASP A 1 195 ? 20.614 -7.835 -0.547 1.00 82.31 195 ASP A N 1
ATOM 1540 C CA . ASP A 1 195 ? 19.485 -7.443 -1.378 1.00 82.31 195 ASP A CA 1
ATOM 1541 C C . ASP A 1 195 ? 18.564 -6.511 -0.578 1.00 82.31 195 ASP A C 1
ATOM 1543 O O . ASP A 1 195 ? 17.844 -6.920 0.331 1.00 82.31 195 ASP A O 1
ATOM 1547 N N . SER A 1 196 ? 18.620 -5.215 -0.886 1.00 85.38 196 SER A N 1
ATOM 1548 C CA . SER A 1 196 ? 17.781 -4.216 -0.220 1.00 85.38 196 SER A CA 1
ATOM 1549 C C . SER A 1 196 ? 16.309 -4.262 -0.642 1.00 85.38 196 SER A C 1
ATOM 1551 O O . SER A 1 196 ? 15.489 -3.623 0.014 1.00 85.38 196 SER A O 1
ATOM 1553 N N . TRP A 1 197 ? 15.974 -4.963 -1.730 1.00 89.38 197 TRP A N 1
ATOM 1554 C CA . TRP A 1 197 ? 14.607 -5.053 -2.253 1.00 89.38 197 TRP A CA 1
ATOM 1555 C C . TRP A 1 197 ? 13.869 -6.283 -1.765 1.00 89.38 197 TRP A C 1
ATOM 1557 O O . TRP A 1 197 ? 12.656 -6.211 -1.578 1.00 89.38 197 TRP A O 1
ATOM 1567 N N . GLU A 1 198 ? 14.581 -7.386 -1.541 1.00 91.56 198 GLU A N 1
ATOM 1568 C CA . GLU A 1 198 ? 14.000 -8.640 -1.055 1.00 91.56 198 GLU A CA 1
ATOM 1569 C C . GLU A 1 198 ? 13.026 -8.428 0.126 1.00 91.56 198 GLU A C 1
ATOM 1571 O O . GLU A 1 198 ? 11.900 -8.923 0.046 1.00 91.56 198 GLU A O 1
ATOM 1576 N N . PRO A 1 199 ? 13.335 -7.609 1.159 1.00 94.88 199 PRO A N 1
ATOM 1577 C CA . PRO A 1 199 ? 12.391 -7.364 2.251 1.00 94.88 199 PRO A CA 1
ATOM 1578 C C . PRO A 1 199 ? 11.092 -6.670 1.821 1.00 94.88 199 PRO A C 1
ATOM 1580 O O . PRO A 1 199 ? 10.045 -6.917 2.421 1.00 94.88 199 PRO A O 1
ATOM 1583 N N . LEU A 1 200 ? 11.149 -5.785 0.821 1.00 97.19 200 LEU A N 1
ATOM 1584 C CA . LEU A 1 200 ? 9.963 -5.122 0.275 1.00 97.19 200 LEU A CA 1
ATOM 1585 C C . LEU A 1 200 ? 9.125 -6.116 -0.530 1.00 97.19 200 LEU A C 1
ATOM 1587 O O . LEU A 1 200 ? 7.906 -6.148 -0.376 1.00 97.19 200 LEU A O 1
ATOM 1591 N N . VAL A 1 201 ? 9.782 -6.923 -1.366 1.00 96.31 201 VAL A N 1
ATOM 1592 C CA . VAL A 1 201 ? 9.137 -7.928 -2.220 1.00 96.31 201 VAL A CA 1
ATOM 1593 C C . VAL A 1 201 ? 8.426 -8.985 -1.381 1.00 96.31 201 VAL A C 1
ATOM 1595 O O . VAL A 1 201 ? 7.278 -9.311 -1.676 1.00 96.31 201 VAL A O 1
ATOM 1598 N N . ASP A 1 202 ? 9.066 -9.466 -0.314 1.00 95.62 202 ASP A N 1
ATOM 1599 C CA . ASP A 1 202 ? 8.489 -10.450 0.607 1.00 95.62 202 ASP A CA 1
ATOM 1600 C C . ASP A 1 202 ? 7.179 -9.937 1.223 1.00 95.62 202 ASP A C 1
ATOM 1602 O O . ASP A 1 202 ? 6.122 -10.558 1.090 1.00 95.62 202 ASP A O 1
ATOM 1606 N N . VAL A 1 203 ? 7.202 -8.737 1.813 1.00 98.38 203 VAL A N 1
ATOM 1607 C CA . VAL A 1 203 ? 5.991 -8.177 2.430 1.00 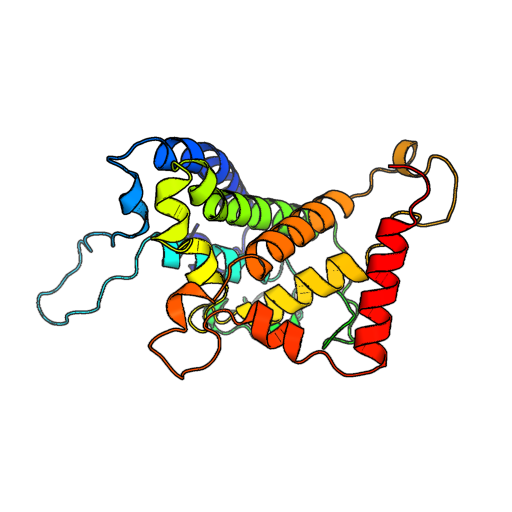98.38 203 VAL A CA 1
ATOM 1608 C C . VAL A 1 203 ? 4.951 -7.794 1.370 1.00 98.38 203 VAL A C 1
ATOM 1610 O O . VAL A 1 203 ? 3.756 -7.957 1.609 1.00 98.38 203 VAL A O 1
ATOM 1613 N N . ALA A 1 204 ? 5.361 -7.347 0.179 1.00 98.44 204 ALA A N 1
ATOM 1614 C CA . ALA A 1 204 ? 4.430 -7.068 -0.913 1.00 98.44 204 ALA A CA 1
ATOM 1615 C C . ALA A 1 204 ? 3.682 -8.329 -1.374 1.00 98.44 204 ALA A C 1
ATOM 1617 O O . ALA A 1 204 ? 2.463 -8.288 -1.562 1.00 98.44 204 ALA A O 1
ATOM 1618 N N . LEU A 1 205 ? 4.389 -9.458 -1.491 1.00 97.31 205 LEU A N 1
ATOM 1619 C CA . LEU A 1 205 ? 3.794 -10.754 -1.803 1.00 97.31 205 LEU A CA 1
ATOM 1620 C C . LEU A 1 205 ? 2.838 -11.211 -0.693 1.00 97.31 205 LEU A C 1
ATOM 1622 O O . LEU A 1 205 ? 1.725 -11.634 -0.996 1.00 97.31 205 LEU A O 1
ATOM 1626 N N . GLN A 1 206 ? 3.224 -11.076 0.578 1.00 97.62 206 GLN A N 1
ATOM 1627 C CA . GLN A 1 206 ? 2.362 -11.417 1.719 1.00 97.62 206 GLN A CA 1
ATOM 1628 C C . GLN A 1 206 ? 1.066 -10.591 1.720 1.00 97.62 206 GLN A C 1
ATOM 1630 O O . GLN A 1 206 ? -0.016 -11.149 1.900 1.00 97.62 206 GLN A O 1
ATOM 1635 N N . ILE A 1 207 ? 1.153 -9.282 1.454 1.00 98.31 207 ILE A N 1
ATOM 1636 C CA . ILE A 1 207 ? -0.025 -8.411 1.325 1.00 98.31 207 ILE A CA 1
ATOM 1637 C C . ILE A 1 207 ? -0.914 -8.860 0.161 1.00 98.31 207 ILE A C 1
ATOM 1639 O O . ILE A 1 207 ? -2.126 -8.941 0.341 1.00 98.31 207 ILE A O 1
ATOM 1643 N N . LEU A 1 208 ? -0.343 -9.173 -1.010 1.00 97.56 208 LEU A N 1
ATOM 1644 C CA . LEU A 1 208 ? -1.118 -9.667 -2.155 1.00 97.56 208 LEU A CA 1
ATOM 1645 C C . LEU A 1 208 ? -1.826 -10.983 -1.839 1.00 97.56 208 LEU A C 1
ATOM 1647 O O . LEU A 1 208 ? -3.002 -11.111 -2.160 1.00 97.56 208 LEU A O 1
ATOM 1651 N N . ILE A 1 209 ? -1.143 -11.934 -1.196 1.00 95.19 209 ILE A N 1
ATOM 1652 C CA . ILE A 1 209 ? -1.738 -13.216 -0.800 1.00 95.19 209 ILE A CA 1
ATOM 1653 C C . ILE A 1 209 ? -2.935 -12.966 0.116 1.00 95.19 209 ILE A C 1
ATOM 1655 O O . ILE A 1 209 ? -4.034 -13.405 -0.198 1.00 95.19 209 ILE A O 1
ATOM 1659 N N . VAL A 1 210 ? -2.753 -12.204 1.199 1.00 94.69 210 VAL A N 1
ATOM 1660 C CA . VAL A 1 210 ? -3.827 -11.945 2.172 1.00 94.69 210 VAL A CA 1
ATOM 1661 C C . VAL A 1 210 ? -4.982 -11.151 1.551 1.00 94.69 210 VAL A C 1
ATOM 1663 O O . VAL A 1 210 ? -6.145 -11.443 1.817 1.00 94.69 210 VAL A O 1
ATOM 1666 N N . ALA A 1 211 ? -4.686 -10.164 0.703 1.00 94.94 211 ALA A N 1
ATOM 1667 C CA . ALA A 1 211 ? -5.707 -9.348 0.050 1.00 94.94 211 ALA A CA 1
ATOM 1668 C C . ALA A 1 211 ? -6.498 -10.119 -1.018 1.00 94.94 211 ALA A C 1
ATOM 1670 O O . ALA A 1 211 ? -7.685 -9.854 -1.188 1.00 94.94 211 ALA A O 1
ATOM 1671 N N . LEU A 1 212 ? -5.866 -11.049 -1.741 1.00 93.06 212 LEU A N 1
ATOM 1672 C CA . LEU A 1 212 ? -6.517 -11.848 -2.787 1.00 93.06 212 LEU A CA 1
ATOM 1673 C C . LEU A 1 212 ? -7.217 -13.100 -2.238 1.00 93.06 212 LEU A C 1
ATOM 1675 O O . LEU A 1 212 ? -8.176 -13.554 -2.854 1.00 93.06 212 LEU A O 1
ATOM 1679 N N . ASP A 1 213 ? -6.763 -13.635 -1.101 1.00 89.00 213 ASP A N 1
ATOM 1680 C CA . ASP A 1 213 ? -7.390 -14.770 -0.403 1.00 89.00 213 ASP A CA 1
ATOM 1681 C C . ASP A 1 213 ? -8.636 -14.360 0.395 1.00 89.00 213 ASP A C 1
ATOM 1683 O O . ASP A 1 213 ? -9.441 -15.202 0.784 1.00 89.00 213 ASP A O 1
ATOM 1687 N N . HIS A 1 214 ? -8.826 -13.058 0.629 1.00 83.44 214 HIS A N 1
ATOM 1688 C CA . HIS A 1 214 ? -10.012 -12.530 1.292 1.00 83.44 214 HIS A CA 1
ATOM 1689 C C . HIS A 1 214 ? -11.264 -12.749 0.428 1.00 83.44 214 HIS A C 1
ATOM 1691 O O . HIS A 1 214 ? -11.618 -11.924 -0.422 1.00 83.44 214 HIS A O 1
ATOM 1697 N N . ASP A 1 215 ? -11.884 -13.912 0.640 1.00 67.62 215 ASP A N 1
ATOM 1698 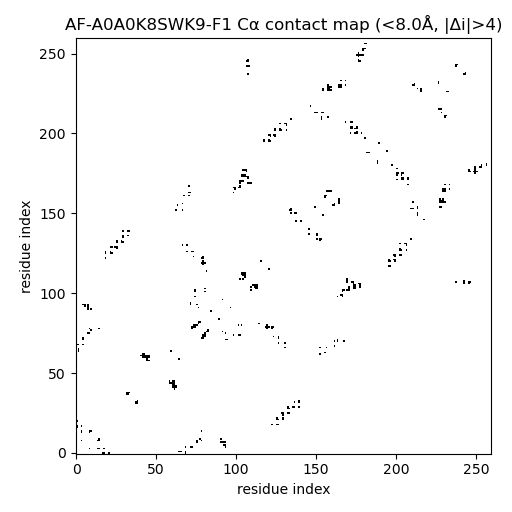C CA . ASP A 1 215 ? -12.945 -14.464 -0.189 1.00 67.62 215 ASP A CA 1
ATOM 1699 C C . ASP A 1 215 ? -14.264 -13.680 -0.058 1.00 67.62 215 ASP A C 1
ATOM 1701 O O . ASP A 1 215 ? -14.753 -13.388 1.034 1.00 67.62 215 ASP A O 1
ATOM 1705 N N . VAL A 1 216 ? -14.848 -13.366 -1.215 1.00 57.00 216 VAL A N 1
ATOM 1706 C CA . VAL A 1 216 ? -16.111 -12.630 -1.412 1.00 57.00 216 VAL A CA 1
ATOM 1707 C C . VAL A 1 216 ? -17.322 -13.581 -1.314 1.00 57.00 216 VAL A C 1
ATOM 1709 O O . VAL A 1 216 ? -18.478 -13.146 -1.317 1.00 57.00 216 VAL A O 1
ATOM 1712 N N . THR A 1 217 ? -17.097 -14.900 -1.231 1.00 49.25 217 THR A N 1
ATOM 1713 C CA . THR A 1 217 ? -18.165 -15.906 -1.376 1.00 49.25 217 THR A CA 1
ATOM 1714 C C . THR A 1 217 ? -19.254 -15.842 -0.304 1.00 49.25 217 THR A C 1
ATOM 1716 O O . THR A 1 217 ? -20.415 -16.102 -0.632 1.00 49.25 217 THR A O 1
ATOM 1719 N N . THR A 1 218 ? -18.968 -15.426 0.932 1.00 49.00 218 THR A N 1
ATOM 1720 C CA . THR A 1 218 ? -19.987 -15.355 2.000 1.00 49.00 218 THR A CA 1
ATOM 1721 C C . THR A 1 218 ? -20.955 -14.176 1.877 1.00 49.00 218 THR A C 1
ATOM 1723 O O . THR A 1 218 ? -22.077 -14.277 2.375 1.00 49.00 218 THR A O 1
ATOM 1726 N N . SER A 1 219 ? -20.600 -13.108 1.156 1.00 47.44 219 SER A N 1
ATOM 1727 C CA . SER A 1 219 ? -21.502 -11.964 0.912 1.00 47.44 219 SER A CA 1
ATOM 1728 C C . SER A 1 219 ? -22.424 -12.169 -0.303 1.00 47.44 219 SER A C 1
ATOM 1730 O O . SER A 1 219 ? -23.446 -11.502 -0.444 1.00 47.44 219 SER A O 1
ATOM 1732 N N . SER A 1 220 ? -22.104 -13.131 -1.175 1.00 44.41 220 SER A N 1
ATOM 1733 C CA . SER A 1 220 ? -22.701 -13.259 -2.515 1.00 44.41 220 SER A CA 1
ATOM 1734 C C . SER A 1 220 ? -24.026 -14.035 -2.610 1.00 44.41 220 SER A C 1
ATOM 1736 O O . SER A 1 220 ? -24.555 -14.212 -3.705 1.00 44.41 220 SER A O 1
ATOM 1738 N N . VAL A 1 221 ? -24.615 -14.487 -1.495 1.00 47.91 221 VAL A N 1
ATOM 1739 C CA . VAL A 1 221 ? -25.911 -15.202 -1.548 1.00 47.91 221 VAL A CA 1
ATOM 1740 C C . VAL A 1 221 ? -27.102 -14.235 -1.661 1.00 47.91 221 VAL A C 1
ATOM 1742 O O . VAL A 1 221 ? -28.178 -14.653 -2.089 1.00 47.91 221 VAL A O 1
ATOM 1745 N N . TYR A 1 222 ? -26.927 -12.942 -1.346 1.00 48.03 222 TYR A N 1
ATOM 1746 C CA . TYR A 1 222 ? -28.047 -11.989 -1.312 1.00 48.03 222 TYR A CA 1
ATOM 1747 C C . TYR A 1 222 ? -27.832 -10.637 -2.003 1.00 48.03 222 TYR A C 1
ATOM 1749 O O . TYR A 1 222 ? -28.828 -9.936 -2.174 1.00 48.03 222 TYR A O 1
ATOM 1757 N N . ASP A 1 223 ? -26.626 -10.284 -2.463 1.00 45.72 223 ASP A N 1
ATOM 1758 C CA . ASP A 1 223 ? -26.404 -8.997 -3.139 1.00 45.72 223 ASP A CA 1
ATOM 1759 C C . ASP A 1 223 ? -25.719 -9.155 -4.506 1.00 45.72 223 ASP A C 1
ATOM 1761 O O . ASP A 1 223 ? -24.619 -9.682 -4.630 1.00 45.72 223 ASP A O 1
ATOM 1765 N N . ASN A 1 224 ? -26.408 -8.704 -5.558 1.00 45.94 224 ASN A N 1
ATOM 1766 C CA . ASN A 1 224 ? -26.011 -8.803 -6.972 1.00 45.94 224 ASN A CA 1
ATOM 1767 C C . ASN A 1 224 ? -25.056 -7.674 -7.414 1.00 45.94 224 ASN A C 1
ATOM 1769 O O . ASN A 1 224 ? -24.951 -7.382 -8.608 1.00 45.94 224 ASN A O 1
ATOM 1773 N N . ASN A 1 225 ? -24.388 -7.002 -6.477 1.00 48.75 225 ASN A N 1
ATOM 1774 C CA . ASN A 1 225 ? -23.477 -5.906 -6.784 1.00 48.75 225 ASN A CA 1
ATOM 1775 C C . ASN A 1 225 ? -22.020 -6.388 -6.807 1.00 48.75 225 ASN A C 1
ATOM 1777 O O . ASN A 1 225 ? -21.660 -7.358 -6.155 1.00 48.75 225 ASN A O 1
ATOM 1781 N N . SER A 1 226 ? -21.231 -5.730 -7.658 1.00 50.34 226 SER A N 1
ATOM 1782 C CA . SER A 1 226 ? -19.805 -5.924 -7.957 1.00 50.34 226 SER A CA 1
ATOM 1783 C C . SER A 1 226 ? -18.941 -6.461 -6.803 1.00 50.34 226 SER A C 1
ATOM 1785 O O . SER A 1 226 ? -19.219 -6.138 -5.657 1.00 50.34 226 SER A O 1
ATOM 1787 N N . PRO A 1 227 ? -17.837 -7.187 -7.086 1.00 56.06 227 PRO A N 1
ATOM 1788 C CA . PRO A 1 227 ? -16.936 -7.661 -6.036 1.00 56.06 227 PRO A CA 1
ATOM 1789 C C . PRO A 1 227 ? -16.479 -6.496 -5.149 1.00 56.06 227 PRO A C 1
ATOM 1791 O O . PRO A 1 227 ? -15.874 -5.549 -5.657 1.00 56.06 227 PRO A O 1
ATOM 1794 N N . ASP A 1 228 ? -16.750 -6.594 -3.845 1.00 76.56 228 ASP A N 1
ATOM 1795 C CA . ASP A 1 228 ? -16.349 -5.592 -2.844 1.00 76.56 228 ASP A CA 1
ATOM 1796 C C . ASP A 1 228 ? -14.822 -5.413 -2.801 1.00 76.56 228 ASP A C 1
ATOM 1798 O O . ASP A 1 228 ? -14.313 -4.330 -2.521 1.00 76.56 228 ASP A O 1
ATOM 1802 N N . ASN A 1 229 ? -14.087 -6.479 -3.132 1.00 92.19 229 ASN A N 1
ATOM 1803 C CA . ASN A 1 229 ? -12.635 -6.497 -3.189 1.00 92.19 229 ASN A CA 1
ATOM 1804 C C . ASN A 1 229 ? -12.129 -6.047 -4.572 1.00 92.19 229 ASN A C 1
ATOM 1806 O O . ASN A 1 229 ? -12.132 -6.802 -5.556 1.00 92.19 229 ASN A O 1
ATOM 1810 N N . LEU A 1 230 ? -11.644 -4.807 -4.642 1.00 94.62 230 LEU A N 1
ATOM 1811 C CA . LEU A 1 230 ? -11.106 -4.224 -5.865 1.00 94.62 230 LEU A CA 1
ATOM 1812 C C . LEU A 1 230 ? -9.831 -4.914 -6.347 1.00 94.62 230 LEU A C 1
ATOM 1814 O O . LEU A 1 230 ? -9.604 -4.932 -7.552 1.00 94.62 230 LEU A O 1
ATOM 1818 N N . PHE A 1 231 ? -9.022 -5.519 -5.472 1.00 96.31 231 PHE A N 1
ATOM 1819 C CA . PHE A 1 231 ? -7.793 -6.203 -5.898 1.00 96.31 231 PHE A CA 1
ATOM 1820 C C . PHE A 1 231 ? -8.126 -7.424 -6.758 1.00 96.31 231 PHE A C 1
ATOM 1822 O O . PHE A 1 231 ? -7.537 -7.604 -7.825 1.00 96.31 231 PHE A O 1
ATOM 1829 N N . ILE A 1 232 ? -9.130 -8.211 -6.353 1.00 94.25 232 ILE A N 1
ATOM 1830 C CA . ILE A 1 232 ? -9.648 -9.331 -7.155 1.00 94.25 232 ILE A CA 1
ATOM 1831 C C . ILE A 1 232 ? -10.217 -8.811 -8.482 1.00 94.25 232 ILE A C 1
ATOM 1833 O O . ILE A 1 232 ? -9.937 -9.372 -9.544 1.00 94.25 232 ILE A O 1
ATOM 1837 N N . ASN A 1 233 ? -10.972 -7.707 -8.446 1.00 93.25 233 ASN A N 1
ATOM 1838 C CA . ASN A 1 233 ? -11.524 -7.079 -9.648 1.00 93.25 233 ASN A CA 1
ATOM 1839 C C . ASN A 1 233 ? -10.412 -6.650 -10.623 1.00 93.25 233 ASN A C 1
ATOM 1841 O O . ASN A 1 233 ? -10.467 -6.989 -11.805 1.00 93.25 233 ASN A O 1
ATOM 1845 N N . TYR A 1 234 ? -9.371 -5.971 -10.138 1.00 95.50 234 TYR A N 1
ATOM 1846 C CA . TYR A 1 234 ? -8.233 -5.547 -10.953 1.00 95.50 234 TYR A CA 1
ATOM 1847 C C . TYR A 1 234 ? -7.474 -6.736 -11.537 1.00 95.50 234 TYR A C 1
ATOM 1849 O O . TYR A 1 234 ? -7.241 -6.753 -12.745 1.00 95.50 234 TYR A O 1
ATOM 1857 N N . LEU A 1 235 ? -7.177 -7.757 -10.726 1.00 94.81 235 LEU A N 1
ATOM 1858 C CA . LEU A 1 235 ? -6.525 -8.984 -11.184 1.00 94.81 235 LEU A CA 1
ATOM 1859 C C . LEU A 1 235 ? -7.341 -9.681 -12.284 1.00 94.81 235 LEU A C 1
ATOM 1861 O O . LEU A 1 235 ? -6.785 -10.053 -13.315 1.00 94.81 235 LEU A O 1
ATOM 1865 N N . SER A 1 236 ? -8.666 -9.783 -12.118 1.00 93.00 236 SER A N 1
ATOM 1866 C CA . SER A 1 236 ? -9.566 -10.411 -13.103 1.00 93.00 236 SER A CA 1
ATOM 1867 C C . SER A 1 236 ? -9.614 -9.684 -14.452 1.00 93.00 236 SER A C 1
ATOM 1869 O O . SER A 1 236 ? -9.980 -10.275 -15.467 1.00 93.00 236 SER A O 1
ATOM 1871 N N . ARG A 1 237 ? -9.241 -8.397 -14.477 1.00 93.31 237 ARG A N 1
ATOM 1872 C CA . ARG A 1 237 ? -9.213 -7.564 -15.686 1.00 93.31 237 ARG A CA 1
ATOM 1873 C C . ARG A 1 237 ? -7.869 -7.598 -16.407 1.00 93.31 237 ARG A C 1
ATOM 1875 O O . ARG A 1 237 ? -7.770 -7.006 -17.483 1.00 93.31 237 ARG A O 1
ATOM 1882 N N . ILE A 1 238 ? -6.853 -8.278 -15.877 1.00 94.25 238 ILE A N 1
ATOM 1883 C CA . ILE A 1 238 ? -5.571 -8.455 -16.568 1.00 94.25 238 ILE A CA 1
ATOM 1884 C C . ILE A 1 238 ? -5.754 -9.498 -17.673 1.00 94.25 238 ILE A C 1
ATOM 1886 O O . ILE A 1 238 ? -5.842 -10.693 -17.415 1.00 94.25 238 ILE A O 1
ATOM 1890 N N . HIS A 1 239 ? -5.826 -9.033 -18.920 1.00 91.56 239 HIS A N 1
ATOM 1891 C CA . HIS A 1 239 ? -6.086 -9.885 -20.088 1.00 91.56 239 HIS A CA 1
ATOM 1892 C C . HIS A 1 239 ? -5.194 -9.573 -21.295 1.00 91.56 239 HIS A C 1
ATOM 1894 O O . HIS A 1 239 ? -5.279 -10.261 -22.308 1.00 91.56 239 HIS A O 1
ATOM 1900 N N . ARG A 1 240 ? -4.362 -8.525 -21.229 1.00 94.69 240 ARG A N 1
ATOM 1901 C CA . ARG A 1 240 ? -3.413 -8.220 -22.303 1.00 94.69 240 ARG A CA 1
ATOM 1902 C C . ARG A 1 240 ? -2.290 -9.251 -22.284 1.00 94.69 240 ARG A C 1
ATOM 1904 O O . ARG A 1 240 ? -1.726 -9.513 -21.224 1.00 94.69 240 ARG A O 1
ATOM 1911 N N . ASP A 1 241 ? -1.923 -9.766 -23.454 1.00 94.31 241 ASP A N 1
ATOM 1912 C CA . ASP A 1 241 ? -0.879 -10.792 -23.588 1.00 94.31 241 ASP A CA 1
ATOM 1913 C C . ASP A 1 241 ? 0.457 -10.363 -22.961 1.00 94.31 241 ASP A C 1
ATOM 1915 O O . ASP A 1 241 ? 1.135 -11.159 -22.314 1.00 94.31 241 ASP A O 1
ATOM 1919 N N . GLU A 1 242 ? 0.823 -9.089 -23.116 1.00 94.62 242 GLU A N 1
ATOM 1920 C CA . GLU A 1 242 ? 2.046 -8.509 -22.546 1.00 94.62 242 GLU A CA 1
ATOM 1921 C C . GLU A 1 242 ? 2.029 -8.531 -21.011 1.00 94.62 242 GLU A C 1
ATOM 1923 O O . GLU A 1 242 ? 3.005 -8.960 -20.391 1.00 94.62 242 GLU A O 1
ATOM 1928 N N . ASP A 1 243 ? 0.906 -8.122 -20.413 1.00 95.56 243 ASP A N 1
ATOM 1929 C CA . ASP A 1 243 ? 0.715 -8.065 -18.962 1.00 95.56 243 ASP A CA 1
ATOM 1930 C C . ASP A 1 243 ? 0.681 -9.482 -18.370 1.00 95.56 243 ASP A C 1
ATOM 1932 O O . ASP A 1 243 ? 1.376 -9.778 -17.396 1.00 95.56 243 ASP A O 1
ATOM 1936 N N . PHE A 1 244 ? -0.060 -10.397 -19.003 1.00 94.12 244 PHE A N 1
ATOM 1937 C CA . PHE A 1 244 ? -0.122 -11.797 -18.581 1.00 94.12 244 PHE A CA 1
ATOM 1938 C C . PHE A 1 244 ? 1.246 -12.482 -18.696 1.00 94.12 244 PHE A C 1
ATOM 1940 O O . PHE A 1 244 ? 1.691 -13.173 -17.778 1.00 94.12 244 PHE A O 1
ATOM 1947 N N . GLY A 1 245 ? 1.960 -12.242 -19.800 1.00 95.75 245 GLY A N 1
ATOM 1948 C CA . GLY A 1 245 ? 3.315 -12.740 -20.004 1.00 95.75 245 GLY A CA 1
ATOM 1949 C C . GLY A 1 245 ? 4.326 -12.154 -19.016 1.00 95.75 245 GLY A C 1
ATOM 1950 O O . GLY A 1 245 ? 5.286 -12.833 -18.654 1.00 95.75 245 GLY A O 1
ATOM 1951 N N . PHE A 1 246 ? 4.151 -10.910 -18.566 1.00 96.44 246 PHE A N 1
ATOM 1952 C CA . PHE A 1 246 ? 4.958 -10.318 -17.495 1.00 96.44 246 PHE A CA 1
ATOM 1953 C C . PHE A 1 246 ? 4.720 -11.024 -16.153 1.00 96.44 246 PHE A C 1
ATOM 1955 O O . PHE A 1 246 ? 5.683 -11.510 -15.558 1.00 96.44 246 PHE A O 1
ATOM 1962 N N . VAL A 1 247 ? 3.458 -11.176 -15.736 1.00 96.06 247 VAL A N 1
ATOM 1963 C CA . VAL A 1 247 ? 3.097 -11.854 -14.475 1.00 96.06 247 VAL A CA 1
ATOM 1964 C C . VAL A 1 247 ? 3.584 -13.306 -14.466 1.00 96.06 247 VAL A C 1
ATOM 1966 O O . VAL A 1 247 ? 4.250 -13.734 -13.522 1.00 96.06 247 VAL A O 1
ATOM 1969 N N . LEU A 1 248 ? 3.329 -14.059 -15.543 1.00 94.50 248 LEU A N 1
ATOM 1970 C CA . LEU A 1 248 ? 3.736 -15.463 -15.640 1.00 94.50 248 LEU A CA 1
ATOM 1971 C C . LEU A 1 248 ? 5.259 -15.626 -15.582 1.00 94.50 248 LEU A C 1
ATOM 1973 O O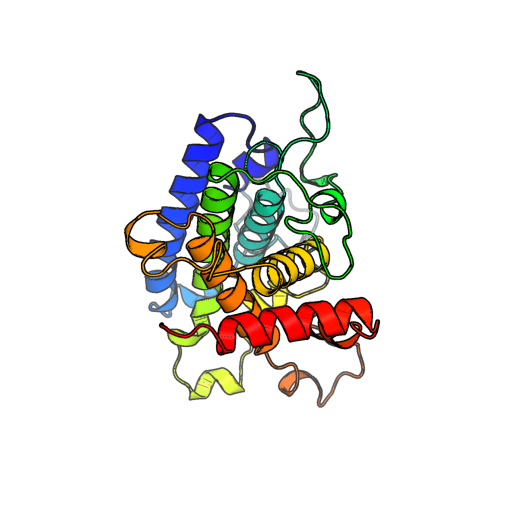 . LEU A 1 248 ? 5.751 -16.534 -14.910 1.00 94.50 248 LEU A O 1
ATOM 1977 N N . ARG A 1 249 ? 6.015 -14.753 -16.262 1.00 93.62 249 ARG A N 1
ATOM 1978 C CA . ARG A 1 249 ? 7.486 -14.769 -16.210 1.00 93.62 249 ARG A CA 1
ATOM 1979 C C . ARG A 1 249 ? 7.999 -14.471 -14.807 1.00 93.62 249 ARG A C 1
ATOM 1981 O O . ARG A 1 249 ? 8.868 -15.203 -14.340 1.00 93.62 249 ARG A O 1
ATOM 1988 N N . GLY A 1 250 ? 7.449 -13.451 -14.146 1.00 92.06 250 GLY A N 1
ATOM 1989 C CA . GLY A 1 250 ? 7.802 -13.099 -12.771 1.00 92.06 250 GLY A CA 1
ATOM 1990 C C . GLY A 1 250 ? 7.588 -14.271 -11.817 1.00 92.06 250 GLY A C 1
ATOM 1991 O O . GLY A 1 250 ? 8.528 -14.726 -11.170 1.00 92.06 250 GLY A O 1
ATOM 1992 N N . PHE A 1 251 ? 6.387 -14.848 -11.828 1.00 89.81 251 PHE A N 1
ATOM 1993 C CA . PHE A 1 251 ? 6.047 -15.998 -10.990 1.00 89.81 251 PHE A CA 1
ATOM 1994 C C . PHE A 1 251 ? 6.929 -17.224 -11.278 1.00 89.81 251 PHE A C 1
ATOM 1996 O O . PHE A 1 251 ? 7.474 -17.842 -10.365 1.00 89.81 251 PHE A O 1
ATOM 2003 N N . THR A 1 252 ? 7.136 -17.543 -12.559 1.00 90.19 252 THR A N 1
ATOM 2004 C CA . THR A 1 252 ? 7.992 -18.663 -12.985 1.00 90.19 252 THR A CA 1
ATOM 2005 C C . THR A 1 252 ? 9.440 -18.469 -12.537 1.00 90.19 252 THR A C 1
ATOM 2007 O O . THR A 1 252 ? 10.094 -19.438 -12.157 1.00 90.19 252 THR A O 1
ATOM 2010 N N . ARG A 1 253 ? 9.954 -17.233 -12.563 1.00 89.25 253 ARG A N 1
ATOM 2011 C CA . ARG A 1 253 ? 11.306 -16.910 -12.089 1.00 89.25 253 ARG A CA 1
ATOM 2012 C C . ARG A 1 253 ? 11.445 -17.136 -10.587 1.00 89.25 253 ARG A C 1
ATOM 2014 O O . ARG A 1 253 ? 12.431 -17.739 -10.177 1.00 89.25 253 ARG A O 1
ATOM 2021 N N . LEU A 1 254 ? 10.466 -16.699 -9.793 1.00 86.00 254 LEU A N 1
ATOM 2022 C CA . LEU A 1 254 ? 10.477 -16.909 -8.342 1.00 86.00 254 LEU A CA 1
ATOM 2023 C C . LEU A 1 254 ? 10.442 -18.402 -7.992 1.00 86.00 254 LEU A C 1
ATOM 2025 O O . LEU A 1 254 ? 11.234 -18.852 -7.171 1.00 86.00 254 LEU A O 1
ATOM 2029 N N . LEU A 1 255 ? 9.587 -19.183 -8.662 1.00 84.75 255 LEU A N 1
ATOM 2030 C CA . LEU A 1 255 ? 9.476 -20.628 -8.424 1.00 84.75 255 LEU A CA 1
ATOM 2031 C C . LEU A 1 255 ? 10.703 -21.429 -8.873 1.00 84.75 255 LEU A C 1
ATOM 2033 O O . LEU A 1 255 ? 11.041 -22.432 -8.252 1.00 84.75 255 LEU A O 1
ATOM 2037 N N . ASN A 1 256 ? 11.352 -21.014 -9.962 1.00 83.06 256 ASN A N 1
ATOM 2038 C CA . ASN A 1 256 ? 12.521 -21.706 -10.506 1.00 83.06 256 ASN A CA 1
ATOM 2039 C C . ASN A 1 256 ? 13.846 -21.210 -9.918 1.00 83.06 256 ASN A C 1
ATOM 2041 O O . ASN A 1 256 ? 14.903 -21.572 -10.440 1.00 83.06 256 ASN A O 1
ATOM 2045 N N . ASN A 1 257 ? 13.817 -20.382 -8.870 1.00 74.50 257 ASN A N 1
ATOM 2046 C CA . ASN A 1 257 ? 15.031 -19.950 -8.199 1.00 74.50 257 ASN A CA 1
ATOM 2047 C C . ASN A 1 257 ? 15.740 -21.182 -7.591 1.00 74.50 257 ASN A C 1
ATOM 2049 O O . ASN A 1 257 ? 15.176 -21.809 -6.694 1.00 74.50 257 ASN A O 1
ATOM 2053 N N . PRO A 1 258 ? 16.939 -21.582 -8.070 1.00 61.97 258 PRO A N 1
ATOM 2054 C CA . PRO A 1 258 ? 17.490 -22.908 -7.775 1.00 61.97 258 PRO A CA 1
ATOM 2055 C C . PRO A 1 258 ? 17.869 -23.172 -6.313 1.00 61.97 258 PRO A C 1
ATOM 2057 O O . PRO A 1 258 ? 18.213 -24.307 -5.998 1.00 61.97 258 PRO A O 1
ATOM 2060 N N . LEU A 1 259 ? 17.853 -22.169 -5.434 1.00 55.62 259 LEU A N 1
ATOM 2061 C CA . LEU A 1 259 ? 18.210 -22.289 -4.021 1.00 55.62 259 LEU A CA 1
ATOM 2062 C C . LEU A 1 259 ? 17.470 -21.211 -3.210 1.00 55.62 259 LEU A C 1
ATOM 2064 O O . LEU A 1 259 ? 17.940 -20.076 -3.128 1.00 55.62 259 LEU A O 1
ATOM 2068 N N . ALA A 1 260 ? 16.339 -21.591 -2.619 1.00 47.22 260 ALA A N 1
ATOM 2069 C CA . ALA A 1 260 ? 15.887 -21.085 -1.323 1.00 47.22 260 ALA A CA 1
ATOM 2070 C C . ALA A 1 260 ? 16.089 -22.206 -0.293 1.00 47.22 260 ALA A C 1
ATOM 2072 O O . ALA A 1 260 ? 15.859 -23.382 -0.670 1.00 47.22 260 ALA A O 1
#

Foldseek 3Di:
DLVCLQVLVPDPVSLVVVLVVLVVLLVCLVVLLLDPVNVCVQVDADPPPPPPPDDPPVHDGNLLSLLLSLLLQCQRDPQQFPDPDPDDPDRDNSVPDPLLVGQAADAPPHHDGGDDDLRNLVSLLSSLSSLLSLLCSVVSDDPVCCLPDFSVSLLCNQAPVRVSNVSLLRNLLRLQLVDAPCVVVDPCPVVVDPDSSVSSNVSSVVSLCSNCVRDQVSVPPPDPDDRRGNSVVVVVPPDDPRRVVSSVNSVVNVVVPPDD

Mean predicted aligned error: 7.89 Å

Secondary structure (DSSP, 8-state):
-HHHHHTTT-SHHHHHHHHHHHHHHHHHHHHHHH-TTTTTGGGSPP--TT--TT----PPPHHHHHHHHHHHHTT-BTTTB--S---TT-PPPGGG--GGGG-SSSBTTB---PPP-HHHHHHHHHHHHHHHHHHGGGGGS-HHHHTTS--HHHHHHTSTT-TTHHHHHHHHHHHHHH--TTTT--TTHHHHS--SSHHHHHHHHHHHHHHHHS--TTTTTT--S--S-HHHHHHHT---HHHHHHHHHHHHHHHT-S--

Solvent-accessible surface ar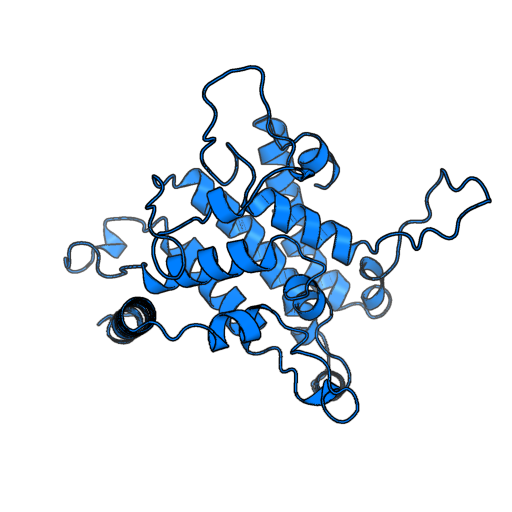ea (backbone atoms only — not comparable to full-atom values): 15261 Å² total; per-residue (Å²): 96,58,72,36,48,79,59,38,40,78,42,74,68,43,43,52,50,39,52,50,50,40,60,49,47,52,64,46,48,63,61,37,45,65,34,80,90,41,58,58,53,42,74,36,48,75,83,63,94,74,71,67,91,83,70,90,70,80,61,71,27,46,46,58,53,50,53,51,40,50,55,48,49,59,53,26,50,79,53,32,32,82,63,89,70,92,62,98,87,66,80,67,56,61,94,73,58,65,50,71,83,54,40,67,31,35,50,60,101,33,87,61,72,59,87,87,49,64,67,23,42,50,46,41,32,49,53,50,48,30,51,49,49,57,57,44,50,69,77,58,49,63,76,82,52,57,84,76,48,78,61,62,56,49,50,48,54,27,18,85,84,31,85,50,35,64,33,49,49,39,20,36,52,13,42,44,28,65,54,62,95,58,73,90,69,53,87,63,49,75,80,77,43,85,69,67,55,57,62,34,34,53,48,32,48,52,46,52,50,57,56,62,64,61,73,65,71,85,65,56,86,82,50,98,65,76,77,65,44,42,57,51,53,54,58,73,65,66,73,50,68,69,44,48,53,46,46,52,49,14,51,52,51,65,72,63,50,93,78,127

InterPro domains:
  IPR026705 HID1/Ecm30 [PF12722] (6-259)
  IPR026705 HID1/Ecm30 [PTHR21575] (2-259)

Sequence (260 aa):
MVRAVDNSCRTQQEQMTVLNCVRLLARVLPYIFEDPEWQGFFWTSLPDGSAQKGEKDESTPLAHSLLNAVSDLLFCPDFTVASKRTGPDKAEDLQSIDSCEYIWESGVGFAQSPPHYSQYDSSRTELLKLLLTCFSETMYHPPTDLSTAPNKWVQYFTSSENRHALPIFTSLLNTVCAYDPVGLGLPYNHLLFADSWEPLVDVALQILIVALDHDVTTSSVYDNNSPDNLFINYLSRIHRDEDFGFVLRGFTRLLNNPLA

Radius of gyration: 19.59 Å; Cα contacts (8 Å, |Δi|>4): 276; chains: 1; bounding box: 56×49×49 Å

pLDDT: mean 84.69, std 15.97, range [43.06, 98.75]

Organism: Lygus hesperus (NCBI:txid30085)